Protein 1ZTD (pdb70)

B-factor: mean 25.99, std 15.1, range [6.69, 81.8]

Radius of gyration: 18.38 Å; Cα contacts (8 Å, |Δi|>4): 410; chains: 2; bounding box: 41×36×51 Å

Nearest PDB structures (foldseek):
  1ztd-assembly1_B  TM=9.796E-01  e=8.945E-17  Pyrococcus furiosus
  1ztd-assembly1_B  TM=1.008E+00  e=3.174E-17  Pyrococcus furiosus
  3sxz-assembly1_B  TM=2.463E-01  e=2.678E+00  Thermotoga maritima
  8hki-assembly1_Z  TM=2.294E-01  e=6.431E+00  Homo sapiens

CATH classification: 1.10.1520.20

Organism: Pyrococcus furiosus (strain ATCC 43587 / DSM 3638 / JCM 8422 / Vc1) (NCBI:txid186497)

InterPro domains:
  IPR021568 Ribonuclease III, archaeal [PF11469] (5-122)
  IPR036389 Ribonuclease III, endonuclease domain superfamily [SSF69065] (3-124)
  IPR038133 Ribonuclease III superfamily, archaeal [G3DSA:1.10.1520.20] (1-125)

Structure (mmCIF, N/CA/C/O backbone):
data_1ZTD
#
_entry.id   1ZTD
#
_cell.length_a   36.352
_cell.length_b   61.093
_cell.length_c   51.582
_cell.angle_alpha   90.00
_cell.angle_beta   97.62
_cell.angle_gamma   90.00
#
_symmetry.space_group_name_H-M   'P 1 21 1'
#
loop_
_entity.id
_entity.type
_entity.pdbx_description
1 polymer 'Hypothetical Protein Pfu-631545-001'
2 water water
#
loop_
_atom_site.group_PDB
_atom_site.id
_atom_site.type_symbol
_atom_site.label_atom_id
_atom_site.label_alt_id
_atom_site.label_comp_id
_atom_site.label_asym_id
_atom_site.label_entity_id
_atom_site.label_seq_id
_atom_site.pdbx_PDB_ins_code
_atom_site.Cartn_x
_atom_site.Cartn_y
_atom_site.Cartn_z
_atom_site.occupancy
_atom_site.B_iso_or_equiv
_atom_site.auth_seq_id
_atom_site.auth_comp_id
_atom_site.auth_asym_id
_atom_site.auth_atom_id
_atom_site.pdbx_PDB_model_num
ATOM 1 N N . SER A 1 9 ? -2.920 36.055 1.650 1.00 21.51 1 SER A N 1
ATOM 2 C CA . SER A 1 9 ? -1.787 35.111 1.883 1.00 21.12 1 SER A CA 1
ATOM 3 C C . SER A 1 9 ? -2.281 33.674 1.879 1.00 21.60 1 SER A C 1
ATOM 4 O O . SER A 1 9 ? -3.432 33.403 2.219 1.00 20.70 1 SER A O 1
ATOM 7 N N . GLU A 1 10 ? -1.410 32.757 1.476 1.00 21.61 2 GLU A N 1
ATOM 8 C CA . GLU A 1 10 ? -1.750 31.341 1.454 1.00 21.07 2 GLU A CA 1
ATOM 9 C C . GLU A 1 10 ? -0.941 30.644 2.538 1.00 20.67 2 GLU A C 1
ATOM 10 O O . GLU A 1 10 ? -0.788 29.425 2.522 1.00 21.37 2 GLU A O 1
ATOM 16 N N . ILE A 1 11 ? -0.414 31.424 3.473 1.00 19.28 3 ILE A N 1
ATOM 17 C CA . ILE A 1 11 ? 0.387 30.861 4.547 1.00 18.10 3 ILE A CA 1
ATOM 18 C C . ILE A 1 11 ? -0.319 30.897 5.897 1.00 18.16 3 ILE A C 1
ATOM 19 O O . ILE A 1 11 ? -0.671 31.962 6.395 1.00 17.72 3 ILE A O 1
ATOM 24 N N . ASP A 1 12 ? -0.568 29.719 6.444 1.00 17.15 4 ASP A N 1
ATOM 25 C CA . ASP A 1 12 ? -1.131 29.625 7.786 1.00 17.00 4 ASP A CA 1
ATOM 26 C C . ASP A 1 12 ? -0.047 29.786 8.846 1.00 18.06 4 ASP A C 1
ATOM 27 O O . ASP A 1 12 ? 0.859 28.940 8.888 1.00 14.91 4 ASP A O 1
ATOM 32 N N . LYS A 1 13 ? -0.067 30.875 9.577 1.00 16.81 5 LYS A N 1
ATOM 33 C CA . LYS A 1 13 ? 0.965 31.180 10.571 1.00 18.68 5 LYS A CA 1
ATOM 34 C C . LYS A 1 13 ? 1.221 30.041 11.559 1.00 15.08 5 LYS A C 1
ATOM 35 O O . LYS A 1 13 ? 2.361 29.801 11.953 1.00 14.03 5 LYS A O 1
ATOM 41 N N . GLY A 1 14 ? 0.154 29.366 11.971 1.00 14.07 6 GLY A N 1
ATOM 42 C CA . GLY A 1 14 ? 0.285 28.265 12.906 1.00 15.07 6 GLY A CA 1
ATOM 43 C C . GLY A 1 14 ? 1.032 27.101 12.288 1.00 13.47 6 GLY A C 1
ATOM 44 O O . GLY A 1 14 ? 1.907 26.508 12.929 1.00 15.02 6 GLY A O 1
ATOM 45 N N . LEU A 1 15 ? 0.684 26.767 11.048 1.00 12.82 7 LEU A N 1
ATOM 46 C CA . LEU A 1 15 ? 1.342 25.677 10.327 1.00 13.02 7 LEU A CA 1
ATOM 47 C C . LEU A 1 15 ? 2.822 25.969 10.163 1.00 11.62 7 LEU A C 1
ATOM 48 O O . LEU A 1 15 ? 3.667 25.081 10.309 1.00 8.35 7 LEU A O 1
ATOM 53 N N . ALA A 1 16 ? 3.136 27.219 9.854 1.00 10.76 8 ALA A N 1
ATOM 54 C CA . ALA A 1 16 ? 4.527 27.605 9.672 1.00 10.38 8 ALA A CA 1
ATOM 55 C C . ALA A 1 16 ? 5.324 27.452 10.973 1.00 10.66 8 ALA A C 1
ATOM 56 O O . ALA A 1 16 ? 6.462 26.998 10.939 1.00 11.16 8 ALA A O 1
ATOM 58 N N . LYS A 1 17 ? 4.724 27.834 12.105 1.00 11.47 9 LYS A N 1
ATOM 59 C CA . LYS A 1 17 ? 5.386 27.738 13.407 1.00 12.42 9 LYS A CA 1
ATOM 60 C C . LYS A 1 17 ? 5.644 26.280 13.780 1.00 12.00 9 LYS A C 1
ATOM 61 O O . LYS A 1 17 ? 6.693 25.943 14.334 1.00 8.61 9 LYS A O 1
ATOM 67 N N . PHE A 1 18 ? 4.685 25.418 13.471 1.00 10.20 10 PHE A N 1
ATOM 68 C CA . PHE A 1 18 ? 4.842 24.002 13.745 1.00 12.70 10 PHE A CA 1
ATOM 69 C C . PHE A 1 18 ? 5.915 23.439 12.814 1.00 10.73 10 PHE A C 1
ATOM 70 O O . PHE A 1 18 ? 6.768 22.643 13.221 1.00 11.23 10 PHE A O 1
ATOM 78 N N . GLY A 1 19 ? 5.867 23.862 11.556 1.00 9.37 11 GLY A N 1
ATOM 79 C CA . GLY A 1 19 ? 6.844 23.403 10.585 1.00 11.11 11 GLY A CA 1
ATOM 80 C C . GLY A 1 19 ? 8.266 23.781 10.969 1.00 11.55 11 GLY A C 1
ATOM 81 O O . GLY A 1 19 ? 9.192 23.009 10.733 1.00 12.75 11 GLY A O 1
ATOM 82 N N . ASP A 1 20 ? 8.443 24.971 11.545 1.00 9.93 12 ASP A N 1
ATOM 83 C CA . ASP A 1 20 ? 9.769 25.426 11.973 1.00 10.08 12 ASP A CA 1
ATOM 84 C C . ASP A 1 20 ? 10.352 24.461 13.008 1.00 9.19 12 ASP A C 1
ATOM 85 O O . ASP A 1 20 ? 11.502 24.041 12.889 1.00 8.11 12 ASP A O 1
ATOM 90 N N . SER A 1 21 ? 9.562 24.092 14.013 1.00 10.48 13 SER A N 1
ATOM 91 C CA . SER A 1 21 ? 10.046 23.162 15.038 1.00 9.80 13 SER A CA 1
ATOM 92 C C . SER A 1 21 ? 10.330 21.778 14.455 1.00 9.39 13 SER A C 1
ATOM 93 O O . SER A 1 21 ? 11.297 21.113 14.842 1.00 8.66 13 SER A O 1
ATOM 96 N N . LEU A 1 22 ? 9.493 21.344 13.527 1.00 8.57 14 LEU A N 1
ATOM 97 C CA . LEU A 1 22 ? 9.662 20.031 12.913 1.00 9.00 14 LEU A CA 1
ATOM 98 C C . LEU A 1 22 ? 10.903 19.913 12.030 1.00 9.09 14 LEU A C 1
ATOM 99 O O . LEU A 1 22 ? 11.675 18.969 12.165 1.00 7.00 14 LEU A O 1
ATOM 104 N N . ILE A 1 23 ? 11.104 20.874 11.131 1.00 9.39 15 ILE A N 1
ATOM 105 C CA . ILE A 1 23 ? 12.251 20.814 10.227 1.00 9.65 15 ILE A CA 1
ATOM 106 C C . ILE A 1 23 ? 13.589 20.974 10.953 1.00 8.65 15 ILE A C 1
ATOM 107 O O . ILE A 1 23 ? 14.615 20.462 10.505 1.00 6.69 15 ILE A O 1
ATOM 112 N N . ASN A 1 24 ? 13.590 21.686 12.071 1.00 8.56 16 ASN A N 1
ATOM 113 C CA . ASN A 1 24 ? 14.837 21.835 12.802 1.00 9.06 16 ASN A CA 1
ATOM 114 C C . ASN A 1 24 ? 15.210 20.522 13.465 1.00 7.35 16 ASN A C 1
ATOM 115 O O . ASN A 1 24 ? 16.383 20.151 13.523 1.00 9.57 16 ASN A O 1
ATOM 120 N N . PHE A 1 25 ? 14.202 19.805 13.939 1.00 8.34 17 PHE A N 1
ATOM 121 C CA . PHE A 1 25 ? 14.445 18.514 14.559 1.00 9.59 17 PHE A CA 1
ATOM 122 C C . PHE A 1 25 ? 14.916 17.525 13.488 1.00 10.26 17 PHE A C 1
ATOM 123 O O . PHE A 1 25 ? 15.910 16.832 13.680 1.00 11.09 17 PHE A O 1
ATOM 131 N N . LEU A 1 26 ? 14.206 17.460 12.364 1.00 8.25 18 LEU A N 1
ATOM 132 C CA . LEU A 1 26 ? 14.580 16.536 11.296 1.00 11.13 18 LEU A CA 1
ATOM 133 C C . LEU A 1 26 ? 15.990 16.826 10.778 1.00 10.76 18 LEU A C 1
ATOM 134 O O . LEU A 1 26 ? 16.782 15.906 10.584 1.00 11.69 18 LEU A O 1
ATOM 139 N N . TYR A 1 27 ? 16.310 18.099 10.561 1.00 11.72 19 TYR A N 1
ATOM 140 C CA . TYR A 1 27 ? 17.644 18.440 10.070 1.00 11.18 19 TYR A CA 1
ATOM 141 C C . TYR A 1 27 ? 18.722 18.087 11.096 1.00 10.50 19 TYR A C 1
ATOM 142 O O . TYR A 1 27 ? 19.765 17.546 10.739 1.00 7.27 19 TYR A O 1
ATOM 151 N N . SER A 1 28 ? 18.478 18.395 12.366 1.00 9.58 20 SER A N 1
ATOM 152 C CA . SER A 1 28 ? 19.473 18.100 13.396 1.00 12.35 20 SER A CA 1
ATOM 153 C C . SER A 1 28 ? 19.681 16.595 13.598 1.00 12.71 20 SER A C 1
ATOM 154 O O . SER A 1 28 ? 20.775 16.161 13.957 1.00 12.10 20 SER A O 1
ATOM 157 N N . LEU A 1 29 ? 18.640 15.800 13.363 1.00 12.19 21 LEU A N 1
ATOM 158 C CA . LEU A 1 29 ? 18.755 14.346 13.508 1.00 14.52 21 LEU A CA 1
ATOM 159 C C . LEU A 1 29 ? 19.526 13.786 12.305 1.00 14.98 21 LEU A C 1
ATOM 160 O O . LEU A 1 29 ? 20.316 12.844 12.439 1.00 14.04 21 LEU A O 1
ATOM 165 N N . ALA A 1 30 ? 19.308 14.378 11.133 1.00 12.38 22 ALA A N 1
ATOM 166 C CA . ALA A 1 30 ? 20.014 13.951 9.929 1.00 13.07 22 ALA A CA 1
ATOM 167 C C . ALA A 1 30 ? 21.494 14.318 10.052 1.00 14.60 22 ALA A C 1
ATOM 168 O O . ALA A 1 30 ? 22.374 13.536 9.675 1.00 14.44 22 ALA A O 1
ATOM 170 N N . LEU A 1 31 ? 21.760 15.510 10.583 1.00 11.07 23 LEU A N 1
ATOM 171 C CA . LEU A 1 31 ? 23.134 15.986 10.758 1.00 12.62 23 LEU A CA 1
ATOM 172 C C . LEU A 1 31 ? 23.853 15.123 11.791 1.00 11.36 23 LEU A C 1
ATOM 173 O O . LEU A 1 31 ? 25.028 14.798 11.627 1.00 11.70 23 LEU A O 1
ATOM 178 N N . THR A 1 32 ? 23.137 14.754 12.850 1.00 11.32 24 THR A N 1
ATOM 179 C CA . THR A 1 32 ? 23.697 13.917 13.898 1.00 13.86 24 THR A CA 1
ATOM 180 C C . THR A 1 32 ? 24.136 12.565 13.324 1.00 15.20 24 THR A C 1
ATOM 181 O O . THR A 1 32 ? 25.249 12.118 13.583 1.00 18.13 24 THR A O 1
ATOM 185 N N . GLU A 1 33 ? 23.285 11.933 12.522 1.00 14.66 25 GLU A N 1
ATOM 186 C CA . GLU A 1 33 ? 23.629 10.640 11.938 1.00 18.04 25 GLU A CA 1
ATOM 187 C C . GLU A 1 33 ? 24.735 10.767 10.889 1.00 18.51 25 GLU A C 1
ATOM 188 O O . GLU A 1 33 ? 25.624 9.920 10.816 1.00 18.83 25 GLU A O 1
ATOM 194 N N . PHE A 1 34 ? 24.673 11.837 10.096 1.00 16.59 26 PHE A N 1
ATOM 195 C CA . PHE A 1 34 ? 25.655 12.133 9.046 1.00 17.44 26 PHE A CA 1
ATOM 196 C C . PHE A 1 34 ? 27.068 12.307 9.620 1.00 18.75 26 PHE A C 1
ATOM 197 O O . PHE A 1 34 ? 28.050 11.842 9.030 1.00 18.38 26 PHE A O 1
ATOM 205 N N . LEU A 1 35 ? 27.167 12.977 10.768 1.00 17.96 27 LEU A N 1
ATOM 206 C CA . LEU A 1 35 ? 28.457 13.214 11.420 1.00 20.98 27 LEU A CA 1
ATOM 207 C C . LEU A 1 35 ? 28.826 12.120 12.420 1.00 22.31 27 LEU A C 1
ATOM 208 O O . LEU A 1 35 ? 29.956 12.072 12.899 1.00 25.33 27 LEU A O 1
ATOM 213 N N . GLY A 1 36 ? 27.874 11.251 12.741 1.00 23.50 28 GLY A N 1
ATOM 214 C CA . GLY A 1 36 ? 28.146 10.178 13.682 1.00 24.45 28 GLY A CA 1
ATOM 215 C C . GLY A 1 36 ? 28.303 10.660 15.114 1.00 26.05 28 GLY A C 1
ATOM 216 O O . GLY A 1 36 ? 28.938 9.993 15.929 1.00 25.53 28 GLY A O 1
ATOM 217 N N . LYS A 1 37 ? 27.730 11.821 15.422 1.00 23.88 29 LYS A N 1
ATOM 218 C CA . LYS A 1 37 ? 27.800 12.381 16.769 1.00 24.66 29 LYS A CA 1
ATOM 219 C C . LYS A 1 37 ? 26.708 13.424 16.992 1.00 22.05 29 LYS A C 1
ATOM 220 O O . LYS A 1 37 ? 26.472 14.283 16.144 1.00 20.32 29 LYS A O 1
ATOM 226 N N . PRO A 1 38 ? 26.043 13.372 18.153 1.00 20.63 30 PRO A N 1
ATOM 227 C CA . PRO A 1 38 ? 24.974 14.326 18.456 1.00 19.74 30 PRO A CA 1
ATOM 228 C C . PRO A 1 38 ? 25.317 15.795 18.240 1.00 18.38 30 PRO A C 1
ATOM 229 O O . PRO A 1 38 ? 26.263 16.325 18.821 1.00 16.32 30 PRO A O 1
ATOM 233 N N . THR A 1 39 ? 24.539 16.440 17.380 1.00 16.64 31 THR A N 1
ATOM 234 C CA . THR A 1 39 ? 24.729 17.849 17.094 1.00 18.67 31 THR A CA 1
ATOM 235 C C . THR A 1 39 ? 23.409 18.448 16.617 1.00 18.28 31 THR A C 1
ATOM 236 O O . THR A 1 39 ? 22.423 17.735 16.428 1.00 17.23 31 THR A O 1
ATOM 240 N N . GLY A 1 40 ? 23.391 19.765 16.460 1.00 17.78 32 GLY A N 1
ATOM 241 C CA . GLY A 1 40 ? 22.197 20.448 15.999 1.00 18.12 32 GLY A CA 1
ATOM 242 C C . GLY A 1 40 ? 22.599 21.764 15.362 1.00 19.06 32 GLY A C 1
ATOM 243 O O . GLY A 1 40 ? 23.668 22.294 15.661 1.00 18.37 32 GLY A O 1
ATOM 244 N N . ASP A 1 41 ? 21.758 22.297 14.484 1.00 18.15 33 ASP A N 1
ATOM 245 C CA . ASP A 1 41 ? 22.063 23.566 13.823 1.00 21.82 33 ASP A CA 1
ATOM 246 C C . ASP A 1 41 ? 20.769 24.140 13.243 1.00 22.76 33 ASP A C 1
ATOM 247 O O . ASP A 1 41 ? 20.141 23.511 12.396 1.00 26.68 33 ASP A O 1
ATOM 252 N N . ARG A 1 42 ? 20.374 25.327 13.693 1.00 21.51 34 ARG A N 1
ATOM 253 C CA . ARG A 1 42 ? 19.141 25.940 13.210 1.00 20.41 34 ARG A CA 1
ATOM 254 C C . ARG A 1 42 ? 19.096 26.133 11.701 1.00 18.67 34 ARG A C 1
ATOM 255 O O . ARG A 1 42 ? 20.041 26.643 11.094 1.00 16.33 34 ARG A O 1
ATOM 263 N N . VAL A 1 43 ? 17.989 25.711 11.095 1.00 17.25 35 VAL A N 1
ATOM 264 C CA . VAL A 1 43 ? 17.817 25.841 9.653 1.00 16.07 35 VAL A CA 1
ATOM 265 C C . VAL A 1 43 ? 17.618 27.306 9.294 1.00 14.42 35 VAL A C 1
ATOM 266 O O . VAL A 1 43 ? 16.661 27.935 9.740 1.00 16.99 35 VAL A O 1
ATOM 270 N N . PRO A 1 44 ? 18.528 27.878 8.492 1.00 17.38 36 PRO A N 1
ATOM 271 C CA . PRO A 1 44 ? 18.320 29.290 8.159 1.00 18.67 36 PRO A CA 1
ATOM 272 C C . PRO A 1 44 ? 17.102 29.524 7.280 1.00 18.84 36 PRO A C 1
ATOM 273 O O . PRO A 1 44 ? 16.769 28.704 6.424 1.00 16.33 36 PRO A O 1
ATOM 277 N N . ASN A 1 45 ? 16.423 30.641 7.517 1.00 17.82 37 ASN A N 1
ATOM 278 C CA . ASN A 1 45 ? 15.235 30.978 6.742 1.00 19.38 37 ASN A CA 1
ATOM 279 C C . ASN A 1 45 ? 15.576 31.010 5.256 1.00 17.56 37 ASN A C 1
ATOM 280 O O . ASN A 1 45 ? 14.779 30.586 4.416 1.00 17.70 37 ASN A O 1
ATOM 285 N N . ALA A 1 46 ? 16.769 31.506 4.942 1.00 16.42 38 ALA A N 1
ATOM 286 C CA . ALA A 1 46 ? 17.225 31.610 3.562 1.00 16.01 38 ALA A CA 1
ATOM 287 C C . ALA A 1 46 ? 17.380 30.252 2.903 1.00 14.52 38 ALA A C 1
ATOM 288 O O . ALA A 1 46 ? 17.234 30.136 1.690 1.00 12.33 38 ALA A O 1
ATOM 290 N N . SER A 1 47 ? 17.680 29.221 3.692 1.00 14.15 39 SER A N 1
ATOM 291 C CA . SER A 1 47 ? 17.840 27.890 3.116 1.00 13.63 39 SER A CA 1
ATOM 292 C C . SER A 1 47 ? 16.495 27.347 2.659 1.00 13.51 39 SER A C 1
ATOM 293 O O . SER A 1 47 ? 16.412 26.661 1.638 1.00 13.22 39 SER A O 1
ATOM 296 N N . LEU A 1 48 ? 15.444 27.643 3.421 1.00 12.22 40 LEU A N 1
ATOM 297 C CA . LEU A 1 48 ? 14.105 27.182 3.060 1.00 13.69 40 LEU A CA 1
ATOM 298 C C . LEU A 1 48 ? 13.650 27.879 1.780 1.00 14.26 40 LEU A C 1
ATOM 299 O O . LEU A 1 48 ? 13.037 27.258 0.904 1.00 12.70 40 LEU A O 1
ATOM 304 N N . ALA A 1 49 ? 13.966 29.168 1.665 1.00 16.59 41 ALA A N 1
ATOM 305 C CA . ALA A 1 49 ? 13.597 29.932 0.475 1.00 17.14 41 ALA A CA 1
ATOM 306 C C . ALA A 1 49 ? 14.382 29.423 -0.737 1.00 18.30 41 ALA A C 1
ATOM 307 O O . ALA A 1 49 ? 13.833 29.300 -1.835 1.00 18.53 41 ALA A O 1
ATOM 309 N N . ILE A 1 50 ? 15.664 29.129 -0.533 1.00 16.25 42 ILE A N 1
ATOM 310 C CA . ILE A 1 50 ? 16.503 28.618 -1.609 1.00 16.89 42 ILE A CA 1
ATOM 311 C C . ILE A 1 50 ? 15.940 27.289 -2.119 1.00 16.79 42 ILE A C 1
ATOM 312 O O . ILE A 1 50 ? 15.937 27.038 -3.322 1.00 14.88 42 ILE A O 1
ATOM 317 N N . ALA A 1 51 ? 15.448 26.449 -1.207 1.00 16.07 43 ALA A N 1
ATOM 318 C CA . ALA A 1 51 ? 14.884 25.155 -1.591 1.00 13.94 43 ALA A CA 1
ATOM 319 C C . ALA A 1 51 ? 13.579 25.315 -2.377 1.00 15.02 43 ALA A C 1
ATOM 320 O O . ALA A 1 51 ? 13.351 24.599 -3.351 1.00 15.38 43 ALA A O 1
ATOM 322 N N . LEU A 1 52 ? 12.732 26.250 -1.948 1.00 14.14 44 LEU A N 1
ATOM 323 C CA . LEU A 1 52 ? 11.450 26.496 -2.609 1.00 17.42 44 LEU A CA 1
ATOM 324 C C . LEU A 1 52 ? 11.666 27.040 -4.021 1.00 16.28 44 LEU A C 1
ATOM 325 O O . LEU A 1 52 ? 10.888 26.745 -4.927 1.00 18.27 44 LEU A O 1
ATOM 330 N N . GLU A 1 53 ? 12.710 27.837 -4.214 1.00 16.38 45 GLU A N 1
ATOM 331 C CA . GLU A 1 53 ? 12.966 28.362 -5.543 1.00 20.48 45 GLU A CA 1
ATOM 332 C C . GLU A 1 53 ? 13.639 27.325 -6.437 1.00 20.79 45 GLU A C 1
ATOM 333 O O . GLU A 1 53 ? 13.341 27.259 -7.625 1.00 19.78 45 GLU A O 1
ATOM 339 N N . LEU A 1 54 ? 14.522 26.504 -5.868 1.00 19.51 46 LEU A N 1
ATOM 340 C CA . LEU A 1 54 ? 15.197 25.469 -6.647 1.00 20.52 46 LEU A CA 1
ATOM 341 C C . LEU A 1 54 ? 14.190 24.482 -7.238 1.00 20.68 46 LEU A C 1
ATOM 342 O O . LEU A 1 54 ? 14.297 24.100 -8.403 1.00 21.77 46 LEU A O 1
ATOM 347 N N . THR A 1 55 ? 13.214 24.074 -6.432 1.00 19.11 47 THR A N 1
ATOM 348 C CA . THR A 1 55 ? 12.187 23.136 -6.876 1.00 21.19 47 THR A CA 1
ATOM 349 C C . THR A 1 55 ? 11.186 23.775 -7.845 1.00 21.34 47 THR A C 1
ATOM 350 O O . THR A 1 55 ? 10.462 23.069 -8.543 1.00 18.58 47 THR A O 1
ATOM 354 N N . GLY A 1 56 ? 11.139 25.105 -7.868 1.00 21.35 48 GLY A N 1
ATOM 355 C CA . GLY A 1 56 ? 10.215 25.804 -8.750 1.00 20.86 48 GLY A CA 1
ATOM 356 C C . GLY A 1 56 ? 8.891 26.122 -8.076 1.00 21.84 48 GLY A C 1
ATOM 357 O O . GLY A 1 56 ? 8.046 26.826 -8.633 1.00 21.55 48 GLY A O 1
ATOM 358 N N . LEU A 1 57 ? 8.710 25.605 -6.865 1.00 20.76 49 LEU A N 1
ATOM 359 C CA . LEU A 1 57 ? 7.486 25.822 -6.115 1.00 21.50 49 LEU A CA 1
ATOM 360 C C . LEU A 1 57 ? 7.192 27.282 -5.790 1.00 21.30 49 LEU A C 1
ATOM 361 O O . LEU A 1 57 ? 6.037 27.642 -5.593 1.00 21.18 49 LEU A O 1
ATOM 366 N N . SER A 1 58 ? 8.219 28.126 -5.745 1.00 20.71 50 SER A N 1
ATOM 367 C CA . SER A 1 58 ? 8.004 29.533 -5.414 1.00 23.18 50 SER A CA 1
ATOM 368 C C . SER A 1 58 ? 7.319 30.326 -6.528 1.00 24.08 50 SER A C 1
ATOM 369 O O . SER A 1 58 ? 6.934 31.477 -6.323 1.00 24.07 50 SER A O 1
ATOM 372 N N . LYS A 1 59 ? 7.162 29.709 -7.698 1.00 27.26 51 LYS A N 1
ATOM 373 C CA . LYS A 1 59 ? 6.509 30.365 -8.831 1.00 29.90 51 LYS A CA 1
ATOM 374 C C . LYS A 1 59 ? 4.991 30.379 -8.687 1.00 29.94 51 LYS A C 1
ATOM 375 O O . LYS A 1 59 ? 4.295 31.048 -9.450 1.00 30.46 51 LYS A O 1
ATOM 381 N N . ASN A 1 60 ? 4.473 29.640 -7.716 1.00 29.98 52 ASN A N 1
ATOM 382 C CA . ASN A 1 60 ? 3.033 29.609 -7.515 1.00 30.15 52 ASN A CA 1
ATOM 383 C C . ASN A 1 60 ? 2.620 30.544 -6.392 1.00 29.40 52 ASN A C 1
ATOM 384 O O . ASN A 1 60 ? 1.443 30.633 -6.054 1.00 30.24 52 ASN A O 1
ATOM 389 N N . LEU A 1 61 ? 3.589 31.254 -5.827 1.00 27.06 53 LEU A N 1
ATOM 390 C CA . LEU A 1 61 ? 3.305 32.159 -4.725 1.00 25.70 53 LEU A CA 1
ATOM 391 C C . LEU A 1 61 ? 2.827 33.538 -5.163 1.00 25.48 53 LEU A C 1
ATOM 392 O O . LEU A 1 61 ? 3.375 34.144 -6.089 1.00 21.77 53 LEU A O 1
ATOM 397 N N . ARG A 1 62 ? 1.797 34.024 -4.479 1.00 22.90 54 ARG A N 1
ATOM 398 C CA . ARG A 1 62 ? 1.245 35.342 -4.747 1.00 23.77 54 ARG A CA 1
ATOM 399 C C . ARG A 1 62 ? 2.215 36.380 -4.199 1.00 21.55 54 ARG A C 1
ATOM 400 O O . ARG A 1 62 ? 3.020 36.083 -3.316 1.00 20.31 54 ARG A O 1
ATOM 408 N N . ARG A 1 63 ? 2.134 37.593 -4.733 1.00 20.75 55 ARG A N 1
ATOM 409 C CA . ARG A 1 63 ? 2.997 38.695 -4.317 1.00 19.76 55 ARG A CA 1
ATOM 410 C C . ARG A 1 63 ? 3.064 38.877 -2.801 1.00 19.10 55 ARG A C 1
ATOM 411 O O . ARG A 1 63 ? 4.143 39.058 -2.235 1.00 18.31 55 ARG A O 1
ATOM 419 N N . VAL A 1 64 ? 1.907 38.829 -2.148 1.00 18.98 56 VAL A N 1
ATOM 420 C CA . VAL A 1 64 ? 1.840 39.021 -0.705 1.00 20.40 56 VAL A CA 1
ATOM 421 C C . VAL A 1 64 ? 2.735 38.047 0.083 1.00 21.11 56 VAL A C 1
ATOM 422 O O . VAL A 1 64 ? 3.150 38.351 1.200 1.00 20.74 56 VAL A O 1
ATOM 426 N N . ASP A 1 65 ? 3.048 36.904 -0.522 1.00 18.94 57 ASP A N 1
ATOM 427 C CA . ASP A 1 65 ? 3.874 35.870 0.110 1.00 19.80 57 ASP A CA 1
ATOM 428 C C . ASP A 1 65 ? 5.337 35.797 -0.380 1.00 20.75 57 ASP A C 1
ATOM 429 O O . ASP A 1 65 ? 6.130 35.017 0.148 1.00 20.85 57 ASP A O 1
ATOM 434 N N . LYS A 1 66 ? 5.696 36.609 -1.372 1.00 23.50 58 LYS A N 1
ATOM 435 C CA . LYS A 1 66 ? 7.055 36.597 -1.932 1.00 24.72 58 LYS A CA 1
ATOM 436 C C . LYS A 1 66 ? 8.198 36.783 -0.940 1.00 24.36 58 LYS A C 1
ATOM 437 O O . LYS A 1 66 ? 9.300 36.277 -1.157 1.00 23.96 58 LYS A O 1
ATOM 443 N N . HIS A 1 67 ? 7.941 37.517 0.137 1.00 24.40 59 HIS A N 1
ATOM 444 C CA . HIS A 1 67 ? 8.956 37.758 1.154 1.00 25.98 59 HIS A CA 1
ATOM 445 C C . HIS A 1 67 ? 8.888 36.750 2.292 1.00 25.23 59 HIS A C 1
ATOM 446 O O . HIS A 1 67 ? 9.624 36.867 3.270 1.00 26.90 59 HIS A O 1
ATOM 453 N N . ALA A 1 68 ? 8.002 35.765 2.168 1.00 22.90 60 ALA A N 1
ATOM 454 C CA . ALA A 1 68 ? 7.851 34.743 3.202 1.00 19.21 60 ALA A CA 1
ATOM 455 C C . ALA A 1 68 ? 7.986 33.334 2.635 1.00 18.82 60 ALA A C 1
ATOM 456 O O . ALA A 1 68 ? 7.249 32.429 3.028 1.00 17.07 60 ALA A O 1
ATOM 458 N N . LYS A 1 69 ? 8.932 33.150 1.716 1.00 17.86 61 LYS A N 1
ATOM 459 C CA . LYS A 1 69 ? 9.160 31.844 1.094 1.00 19.54 61 LYS A CA 1
ATOM 460 C C . LYS A 1 69 ? 9.505 30.756 2.119 1.00 18.12 61 LYS A C 1
ATOM 461 O O . LYS A 1 69 ? 9.109 29.601 1.961 1.00 19.45 61 LYS A O 1
ATOM 467 N N . GLY A 1 70 ? 10.244 31.131 3.162 1.00 17.57 62 GLY A N 1
ATOM 468 C CA . GLY A 1 70 ? 10.612 30.174 4.191 1.00 17.48 62 GLY A CA 1
ATOM 469 C C . GLY A 1 70 ? 9.401 29.689 4.972 1.00 17.21 62 GLY A C 1
ATOM 470 O O . GLY A 1 70 ? 9.238 28.489 5.224 1.00 12.65 62 GLY A O 1
ATOM 471 N N . ASP A 1 71 ? 8.545 30.631 5.361 1.00 16.19 63 ASP A N 1
ATOM 472 C CA . ASP A 1 71 ? 7.339 30.290 6.103 1.00 16.85 63 ASP A CA 1
ATOM 473 C C . ASP A 1 71 ? 6.455 29.391 5.240 1.00 15.53 63 ASP A C 1
ATOM 474 O O . ASP A 1 71 ? 5.812 28.470 5.742 1.00 13.23 63 ASP A O 1
ATOM 479 N N . TYR A 1 72 ? 6.429 29.656 3.939 1.00 15.94 64 TYR A N 1
ATOM 480 C CA . TYR A 1 72 ? 5.621 28.840 3.042 1.00 16.15 64 TYR A CA 1
ATOM 481 C C . TYR A 1 72 ? 6.111 27.393 3.065 1.00 13.75 64 TYR A C 1
ATOM 482 O O . TYR A 1 72 ? 5.308 26.465 3.174 1.00 12.27 64 TYR A O 1
ATOM 491 N N . ALA A 1 73 ? 7.424 27.205 2.960 1.00 12.44 65 ALA A N 1
ATOM 492 C CA . ALA A 1 73 ? 8.019 25.871 2.977 1.00 12.77 65 ALA A CA 1
ATOM 493 C C . ALA A 1 73 ? 7.743 25.151 4.302 1.00 13.71 65 ALA A C 1
ATOM 494 O O . ALA A 1 73 ? 7.475 23.946 4.319 1.00 13.88 65 ALA A O 1
ATOM 496 N N . GLU A 1 74 ? 7.812 25.891 5.407 1.00 11.98 66 GLU A N 1
ATOM 497 C CA . GLU A 1 74 ? 7.559 25.332 6.738 1.00 11.93 66 GLU A CA 1
ATOM 498 C C . GLU A 1 74 ? 6.124 24.821 6.879 1.00 11.24 66 GLU A C 1
ATOM 499 O O . GLU A 1 74 ? 5.883 23.738 7.422 1.00 11.49 66 GLU A O 1
ATOM 505 N N . ALA A 1 75 ? 5.173 25.606 6.383 1.00 9.92 67 ALA A N 1
ATOM 506 C CA . ALA A 1 75 ? 3.768 25.238 6.455 1.00 9.45 67 ALA A CA 1
ATOM 507 C C . ALA A 1 75 ? 3.488 24.024 5.579 1.00 10.28 67 ALA A C 1
ATOM 508 O O . ALA A 1 75 ? 2.661 23.175 5.921 1.00 12.51 67 ALA A O 1
ATO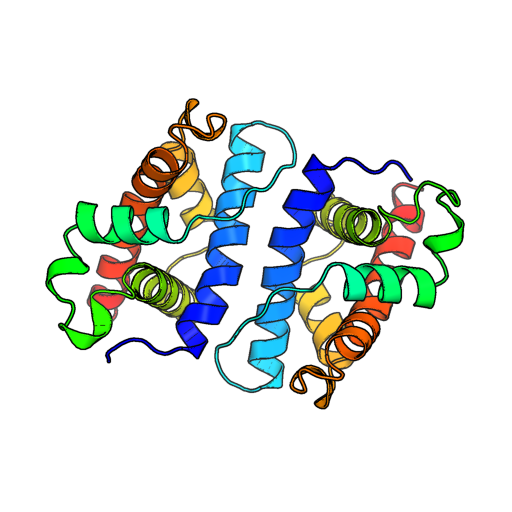M 510 N N . LEU A 1 76 ? 4.168 23.949 4.441 1.00 10.49 68 LEU A N 1
ATOM 511 C CA . LEU A 1 76 ? 4.003 22.816 3.527 1.00 13.92 68 LEU A CA 1
ATOM 512 C C . LEU A 1 76 ? 4.419 21.534 4.261 1.00 12.33 68 LEU A C 1
ATOM 513 O O . LEU A 1 76 ? 3.686 20.543 4.279 1.00 12.46 68 LEU A O 1
ATOM 518 N N . ILE A 1 77 ? 5.600 21.576 4.880 1.00 11.52 69 ILE A N 1
ATOM 519 C CA . ILE A 1 77 ? 6.141 20.446 5.641 1.00 11.95 69 ILE A CA 1
ATOM 520 C C . ILE A 1 77 ? 5.225 20.055 6.805 1.00 9.97 69 ILE A C 1
ATOM 521 O O . ILE A 1 77 ? 4.960 18.869 7.039 1.00 12.29 69 ILE A O 1
ATOM 526 N N . ALA A 1 78 ? 4.735 21.053 7.531 1.00 9.86 70 ALA A N 1
ATOM 527 C CA . ALA A 1 78 ? 3.851 20.802 8.663 1.00 10.01 70 ALA A CA 1
ATOM 528 C C . ALA A 1 78 ? 2.568 20.093 8.221 1.00 10.90 70 ALA A C 1
ATOM 529 O O . ALA A 1 78 ? 2.133 19.130 8.850 1.00 8.59 70 ALA A O 1
ATOM 531 N N . LYS A 1 79 ? 1.975 20.580 7.135 1.00 10.05 71 LYS A N 1
ATOM 532 C CA . LYS A 1 79 ? 0.735 20.016 6.607 1.00 12.81 71 LYS A C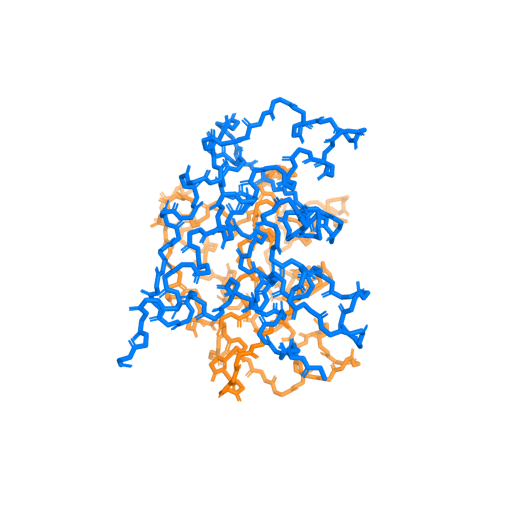A 1
ATOM 533 C C . LYS A 1 79 ? 0.879 18.542 6.209 1.00 12.22 71 LYS A C 1
ATOM 534 O O . LYS A 1 79 ? 0.021 17.711 6.531 1.00 13.75 71 LYS A O 1
ATOM 540 N N . ALA A 1 80 ? 1.964 18.227 5.514 1.00 10.75 72 ALA A N 1
ATOM 541 C CA . ALA A 1 80 ? 2.244 16.865 5.065 1.00 12.03 72 ALA A CA 1
ATOM 542 C C . ALA A 1 80 ? 2.425 15.936 6.256 1.00 13.06 72 ALA A C 1
ATOM 543 O O . ALA A 1 80 ? 1.913 14.810 6.276 1.00 13.69 72 ALA A O 1
ATOM 545 N N . TRP A 1 81 ? 3.157 16.413 7.256 1.00 13.39 73 TRP A N 1
ATOM 546 C CA . TRP A 1 81 ? 3.408 15.630 8.459 1.00 15.90 73 TRP A CA 1
ATOM 547 C C . TRP A 1 81 ? 2.147 15.413 9.294 1.00 15.77 73 TRP A C 1
ATOM 548 O O . TRP A 1 81 ? 1.886 14.299 9.746 1.00 13.93 73 TRP A O 1
ATOM 559 N N . LEU A 1 82 ? 1.366 16.468 9.499 1.00 14.13 74 LEU A N 1
ATOM 560 C CA . LEU A 1 82 ? 0.148 16.338 10.296 1.00 16.09 74 LEU A CA 1
ATOM 561 C C . LEU A 1 82 ? -0.859 15.385 9.648 1.00 15.53 74 LEU A C 1
ATOM 562 O O . LEU A 1 82 ? -1.620 14.715 10.344 1.00 16.18 74 LEU A O 1
ATOM 567 N N . MET A 1 83 ? -0.848 15.316 8.321 1.00 14.61 75 MET A N 1
ATOM 568 C CA . MET A 1 83 ? -1.764 14.439 7.588 1.00 18.33 75 MET A CA 1
ATOM 569 C C . MET A 1 83 ? -1.226 12.998 7.483 1.00 17.31 75 MET A C 1
ATOM 570 O O . MET A 1 83 ? -1.915 12.102 6.991 1.00 19.08 75 MET A O 1
ATOM 575 N N . GLY A 1 84 ? 0.001 12.777 7.947 1.00 16.56 76 GLY A N 1
ATOM 576 C CA . GLY A 1 84 ? 0.587 11.449 7.883 1.00 15.71 76 GLY A CA 1
ATOM 577 C C . GLY A 1 84 ? 1.089 11.068 6.498 1.00 16.87 76 GLY A C 1
ATOM 578 O O . GLY A 1 84 ? 1.153 9.884 6.156 1.00 15.28 76 GLY A O 1
ATOM 579 N N . LEU A 1 85 ? 1.450 12.068 5.701 1.00 15.11 77 LEU A N 1
ATOM 580 C CA . LEU A 1 85 ? 1.947 11.831 4.351 1.00 17.94 77 LEU A CA 1
ATOM 581 C C . LEU A 1 85 ? 3.441 11.565 4.286 1.00 19.28 77 LEU A C 1
ATOM 582 O O . LEU A 1 85 ? 3.965 11.210 3.232 1.00 20.64 77 LEU A O 1
ATOM 587 N N . ILE A 1 86 ? 4.132 11.736 5.405 1.00 19.77 78 ILE A N 1
ATOM 588 C CA . ILE A 1 86 ? 5.568 11.494 5.429 1.00 21.18 78 ILE A CA 1
ATOM 589 C C . ILE A 1 86 ? 6.050 11.291 6.855 1.00 21.33 78 ILE A C 1
ATOM 590 O O . ILE A 1 86 ? 5.683 12.049 7.751 1.00 24.06 78 ILE A O 1
ATOM 595 N N . SER A 1 87 ? 6.868 10.261 7.061 1.00 21.28 79 SER A N 1
ATOM 596 C CA . SER A 1 87 ? 7.384 9.946 8.392 1.00 21.52 79 SER A CA 1
ATOM 597 C C . SER A 1 87 ? 8.702 10.643 8.715 1.00 21.96 79 SER A C 1
ATOM 598 O O . SER A 1 87 ? 9.405 11.127 7.829 1.00 20.15 79 SER A O 1
ATOM 601 N N . GLU A 1 88 ? 9.021 10.682 10.003 1.00 22.09 80 GLU A N 1
ATOM 602 C CA . GLU A 1 88 ? 10.254 11.288 10.478 1.00 23.40 80 GLU A CA 1
ATOM 603 C C . GLU A 1 88 ? 11.455 10.574 9.850 1.00 22.54 80 GLU A C 1
ATOM 604 O O . GLU A 1 88 ? 12.329 11.217 9.276 1.00 17.60 80 GLU A O 1
ATOM 610 N N . ARG A 1 89 ? 11.486 9.246 9.942 1.00 22.11 81 ARG A N 1
ATOM 611 C CA . ARG A 1 89 ? 12.604 8.475 9.387 1.00 22.00 81 ARG A CA 1
ATOM 612 C C . ARG A 1 89 ? 12.789 8.672 7.887 1.00 19.65 81 ARG A C 1
ATOM 613 O O . ARG A 1 89 ? 13.917 8.762 7.398 1.00 17.32 81 ARG A O 1
ATOM 621 N N . GLU A 1 90 ? 11.688 8.730 7.148 1.00 18.43 82 GLU A N 1
ATOM 622 C CA . GLU A 1 90 ? 11.798 8.925 5.712 1.00 19.40 82 GLU A CA 1
ATOM 623 C C . GLU A 1 90 ? 12.346 10.316 5.390 1.00 17.50 82 GLU A C 1
ATOM 624 O O . GLU A 1 90 ? 13.170 10.473 4.487 1.00 13.62 82 GLU A O 1
ATOM 630 N N . ALA A 1 91 ? 11.899 11.324 6.137 1.00 15.74 83 ALA A N 1
ATOM 631 C CA . ALA A 1 91 ? 12.365 12.693 5.911 1.00 14.66 83 ALA A CA 1
ATOM 632 C C . ALA A 1 91 ? 13.857 12.800 6.230 1.00 15.26 83 ALA A C 1
ATOM 633 O O . ALA A 1 91 ? 14.613 13.461 5.512 1.00 13.85 83 ALA A O 1
ATOM 635 N N . VAL A 1 92 ? 14.270 12.146 7.311 1.00 13.34 84 VAL A N 1
ATOM 636 C CA . VAL A 1 92 ? 15.672 12.163 7.731 1.00 14.84 84 VAL A CA 1
ATOM 637 C C . VAL A 1 92 ? 16.577 11.536 6.671 1.00 13.58 84 VAL A C 1
ATOM 638 O O . VAL A 1 92 ? 17.651 12.062 6.373 1.00 13.66 84 VAL A O 1
ATOM 642 N N . GLU A 1 93 ? 16.147 10.409 6.106 1.00 13.34 85 GLU A N 1
ATOM 643 C CA . GLU A 1 93 ? 16.939 9.731 5.073 1.00 15.64 85 GLU A CA 1
ATOM 644 C C . GLU A 1 93 ? 17.082 10.568 3.805 1.00 13.19 85 GLU A C 1
ATOM 645 O O . GLU A 1 93 ? 18.145 10.587 3.177 1.00 12.11 85 GLU A O 1
ATOM 651 N N . ILE A 1 94 ? 16.004 11.243 3.419 1.00 12.98 86 ILE A N 1
ATOM 652 C CA . ILE A 1 94 ? 16.027 12.092 2.232 1.00 14.66 86 ILE A CA 1
ATOM 653 C C . ILE A 1 94 ? 17.045 13.212 2.457 1.00 14.99 86 ILE A C 1
ATOM 654 O O . ILE A 1 94 ? 17.909 13.462 1.617 1.00 15.66 86 ILE A O 1
ATOM 659 N N . ILE A 1 95 ? 16.949 13.875 3.605 1.00 14.67 87 ILE A N 1
ATOM 660 C CA . ILE A 1 95 ? 17.877 14.956 3.928 1.00 15.60 87 ILE A CA 1
ATOM 661 C C . ILE A 1 95 ? 19.324 14.460 3.957 1.00 17.64 87 ILE A C 1
ATOM 662 O O . ILE A 1 95 ? 20.187 14.999 3.267 1.00 15.48 87 ILE A O 1
ATOM 667 N N . LYS A 1 96 ? 19.574 13.423 4.751 1.00 17.61 88 LYS A N 1
ATOM 668 C CA . LYS A 1 96 ? 20.914 12.868 4.901 1.00 21.01 88 LYS A CA 1
ATOM 669 C C . LYS A 1 96 ? 21.621 12.520 3.582 1.00 21.13 88 LYS A C 1
ATOM 670 O O . LYS A 1 96 ? 22.811 12.778 3.437 1.00 22.36 88 LYS A O 1
ATOM 676 N N . LYS A 1 97 ? 20.896 11.948 2.622 1.00 23.02 89 LYS A N 1
ATOM 677 C CA . LYS A 1 97 ? 21.489 11.557 1.340 1.00 23.79 89 LYS A CA 1
ATOM 678 C C . LYS A 1 97 ? 21.940 12.732 0.466 1.00 23.36 89 LYS A C 1
ATOM 679 O O . LYS A 1 97 ? 22.613 12.540 -0.554 1.00 23.40 89 LYS A O 1
ATOM 685 N N . ASN A 1 98 ? 21.578 13.944 0.876 1.00 19.31 90 ASN A N 1
ATOM 686 C CA . ASN A 1 98 ? 21.940 15.149 0.143 1.00 20.13 90 ASN A CA 1
ATOM 687 C C . ASN A 1 98 ? 22.872 16.069 0.950 1.00 19.44 90 ASN A C 1
ATOM 688 O O . ASN A 1 98 ? 23.274 17.135 0.474 1.00 18.44 90 ASN A O 1
ATOM 693 N N . LEU A 1 99 ? 23.224 15.656 2.163 1.00 16.83 91 LEU A N 1
ATOM 694 C CA . LEU A 1 99 ? 24.115 16.464 2.986 1.00 17.15 91 LEU A CA 1
ATOM 695 C C . LEU A 1 99 ? 25.535 16.409 2.442 1.00 18.18 91 LEU A C 1
ATOM 696 O O . LEU A 1 99 ? 25.953 15.406 1.867 1.00 15.18 91 LEU A O 1
ATOM 701 N N . TYR A 1 100 ? 26.268 17.502 2.626 1.00 17.34 92 TYR A N 1
ATOM 702 C CA . TYR A 1 100 ? 27.643 17.611 2.152 1.00 21.11 92 TYR A CA 1
ATOM 703 C C . TYR A 1 100 ? 28.535 18.212 3.238 1.00 20.31 92 TYR A C 1
ATOM 704 O O . TYR A 1 100 ? 28.041 18.731 4.239 1.00 20.08 92 TYR A O 1
ATOM 713 N N . PRO A 1 101 ? 29.864 18.142 3.051 1.00 20.64 93 PRO A N 1
ATOM 714 C CA . PRO A 1 101 ? 30.808 18.692 4.028 1.00 21.74 93 PRO A CA 1
ATOM 715 C C . PRO A 1 101 ? 30.645 20.197 4.234 1.00 21.43 93 PRO A C 1
ATOM 716 O O . PRO A 1 101 ? 31.090 20.744 5.242 1.00 20.29 93 PRO A O 1
ATOM 720 N N . GLU A 1 102 ? 30.004 20.862 3.277 1.00 22.15 94 GLU A N 1
ATOM 721 C CA . GLU A 1 102 ? 29.779 22.300 3.381 1.00 22.74 94 GLU A CA 1
ATOM 722 C C . GLU A 1 102 ? 28.854 22.609 4.551 1.00 24.62 94 GLU A C 1
ATOM 723 O O . GLU A 1 102 ? 28.712 23.764 4.955 1.00 23.44 94 GLU A O 1
ATOM 729 N N . VAL A 1 103 ? 28.228 21.566 5.091 1.00 25.57 95 VAL A N 1
ATOM 730 C CA . VAL A 1 103 ? 27.331 21.718 6.231 1.00 27.74 95 VAL A CA 1
ATOM 731 C C . VAL A 1 103 ? 28.103 22.274 7.426 1.00 27.92 95 VAL A C 1
ATOM 732 O O . VAL A 1 103 ? 27.530 22.923 8.296 1.00 27.84 95 VAL A O 1
ATOM 736 N N . LEU A 1 104 ? 29.406 22.010 7.465 1.00 28.66 96 LEU A N 1
ATOM 737 C CA . LEU A 1 104 ? 30.244 22.480 8.562 1.00 28.78 96 LEU A CA 1
ATOM 738 C C . LEU A 1 104 ? 30.950 23.775 8.194 1.00 27.32 96 LEU A C 1
ATOM 739 O O . LEU A 1 104 ? 31.864 24.217 8.892 1.00 26.08 96 LEU A O 1
ATOM 744 N N . ASP A 1 105 ? 30.512 24.385 7.098 1.00 25.62 97 ASP A N 1
ATOM 745 C CA . ASP A 1 105 ? 31.120 25.613 6.611 1.00 23.40 97 ASP A CA 1
ATOM 746 C C . ASP A 1 105 ? 30.139 26.785 6.667 1.00 23.65 97 ASP A C 1
ATOM 747 O O . ASP A 1 105 ? 29.191 26.851 5.888 1.00 22.13 97 ASP A O 1
ATOM 752 N N . PHE A 1 106 ? 30.376 27.710 7.592 1.00 23.31 98 PHE A N 1
ATOM 753 C CA . PHE A 1 106 ? 29.511 28.873 7.758 1.00 25.06 98 PHE A CA 1
ATOM 754 C C . PHE A 1 106 ? 29.308 29.631 6.448 1.00 24.40 98 PHE A C 1
ATOM 755 O O . PHE A 1 106 ? 28.199 30.073 6.142 1.00 22.61 98 PHE A O 1
ATOM 763 N N . SER A 1 107 ? 30.383 29.763 5.675 1.00 24.68 99 SER A N 1
ATOM 764 C CA . SER A 1 107 ? 30.358 30.476 4.396 1.00 25.90 99 SER A CA 1
ATOM 765 C C . SER A 1 107 ? 29.451 29.877 3.325 1.00 25.43 99 SER A C 1
ATOM 766 O O . SER A 1 107 ? 28.974 30.596 2.447 1.00 25.74 99 SER A O 1
ATOM 769 N N . LYS A 1 108 ? 29.219 28.568 3.395 1.00 24.02 100 LYS A N 1
ATOM 770 C CA . LYS A 1 108 ? 28.414 27.876 2.392 1.00 26.10 100 LYS A CA 1
ATOM 771 C C . LYS A 1 108 ? 27.242 27.079 2.961 1.00 26.00 100 LYS A C 1
ATOM 772 O O . LYS A 1 108 ? 26.575 26.349 2.230 1.00 25.43 100 LYS A O 1
ATOM 778 N N . LYS A 1 109 ? 26.989 27.233 4.256 1.00 25.54 101 LYS A N 1
ATOM 779 C CA . LYS A 1 109 ? 25.919 26.507 4.934 1.00 26.26 101 LYS A CA 1
ATOM 780 C C . LYS A 1 109 ? 24.503 26.823 4.439 1.00 25.91 101 LYS A C 1
ATOM 781 O O . LYS A 1 109 ? 23.666 25.927 4.343 1.00 22.48 101 LYS A O 1
ATOM 787 N N . LYS A 1 110 ? 24.230 28.090 4.138 1.00 24.86 102 LYS A N 1
ATOM 788 C CA . LYS A 1 110 ? 22.897 28.466 3.669 1.00 25.50 102 LYS A CA 1
ATOM 789 C C . LYS A 1 110 ? 22.530 27.725 2.393 1.00 23.33 102 LYS A C 1
ATOM 790 O O . LYS A 1 110 ? 21.480 27.095 2.305 1.00 20.41 102 LYS A O 1
ATOM 796 N N . GLU A 1 111 ? 23.409 27.798 1.404 1.00 23.23 103 GLU A N 1
ATOM 797 C CA . GLU A 1 111 ? 23.178 27.126 0.140 1.00 23.04 103 GLU A CA 1
ATOM 798 C C . GLU A 1 111 ? 23.114 25.611 0.325 1.00 21.93 103 GLU A C 1
ATOM 799 O O . GLU A 1 111 ? 22.212 24.948 -0.190 1.00 19.44 103 GLU A O 1
ATOM 805 N N . ALA A 1 112 ? 24.073 25.073 1.072 1.00 20.02 104 ALA A N 1
ATOM 806 C CA . ALA A 1 112 ? 24.156 23.637 1.322 1.00 19.21 104 ALA A CA 1
ATOM 807 C C . ALA A 1 112 ? 22.898 23.037 1.950 1.00 17.33 104 ALA A C 1
ATOM 808 O O . ALA A 1 112 ? 22.418 21.991 1.512 1.00 18.31 104 ALA A O 1
ATOM 810 N N . ILE A 1 113 ? 22.379 23.681 2.988 1.00 16.84 105 ILE A N 1
ATOM 811 C CA . ILE A 1 113 ? 21.175 23.178 3.639 1.00 14.46 105 ILE A CA 1
ATOM 812 C C . ILE A 1 113 ? 19.999 23.282 2.664 1.00 15.25 105 ILE A C 1
ATOM 813 O O . ILE A 1 113 ? 19.227 22.338 2.519 1.00 15.79 105 ILE A O 1
ATOM 818 N N . GLY A 1 114 ? 19.886 24.411 1.972 1.00 15.59 106 GLY A N 1
ATOM 819 C CA . GLY A 1 114 ? 18.813 24.566 1.003 1.00 15.65 106 GLY A CA 1
ATOM 820 C C . GLY A 1 114 ? 18.812 23.463 -0.048 1.00 17.63 106 GLY A C 1
ATOM 821 O O . GLY A 1 114 ? 17.750 22.976 -0.451 1.00 17.25 106 GLY A O 1
ATOM 822 N N . ARG A 1 115 ? 20.002 23.062 -0.494 1.00 16.85 107 ARG A N 1
ATOM 823 C CA . ARG A 1 115 ? 20.147 22.007 -1.500 1.00 16.78 107 ARG A CA 1
ATOM 824 C C . ARG A 1 115 ? 19.701 20.663 -0.953 1.00 15.92 107 ARG A C 1
ATOM 825 O O . ARG A 1 115 ? 19.149 19.832 -1.678 1.00 15.47 107 ARG A O 1
ATOM 833 N N . ALA A 1 116 ? 19.951 20.447 0.332 1.00 16.24 108 ALA A N 1
ATOM 834 C CA . ALA A 1 116 ? 19.577 19.195 0.983 1.00 16.78 108 ALA A CA 1
ATOM 835 C C . ALA A 1 116 ? 18.074 19.107 1.258 1.00 17.88 108 ALA A C 1
ATOM 836 O O . ALA A 1 116 ? 17.527 18.013 1.373 1.00 19.83 108 ALA A O 1
ATOM 838 N N . LEU A 1 117 ? 17.407 20.256 1.359 1.00 16.51 109 LEU A N 1
ATOM 839 C CA . LEU A 1 117 ? 15.969 20.279 1.629 1.00 16.57 109 LEU A CA 1
ATOM 840 C C . LEU A 1 117 ? 15.103 20.260 0.373 1.00 16.21 109 LEU A C 1
ATOM 841 O O . LEU A 1 117 ? 13.945 19.847 0.422 1.00 15.82 109 LEU A O 1
ATOM 846 N N . ALA A 1 118 ? 15.662 20.709 -0.745 1.00 16.52 110 ALA A N 1
ATOM 847 C CA . ALA A 1 118 ? 14.915 20.764 -2.000 1.00 19.09 110 ALA A CA 1
ATOM 848 C C . ALA A 1 118 ? 14.228 19.441 -2.356 1.00 18.12 110 ALA A C 1
ATOM 849 O O . ALA A 1 118 ? 13.038 19.423 -2.669 1.00 15.27 110 ALA A O 1
ATOM 851 N N . PRO A 1 119 ? 14.963 18.315 -2.308 1.00 18.66 111 PRO A N 1
ATOM 852 C CA . PRO A 1 119 ? 14.337 17.029 -2.634 1.00 18.39 111 PRO A CA 1
ATOM 853 C C . PRO A 1 119 ? 13.199 16.660 -1.676 1.00 17.77 111 PRO A C 1
ATOM 854 O O . PRO A 1 119 ? 12.251 15.989 -2.073 1.00 17.33 111 PRO A O 1
ATOM 858 N N . LEU A 1 120 ? 13.287 17.093 -0.419 1.00 14.19 112 LEU A N 1
ATOM 859 C CA . LEU A 1 120 ? 12.229 16.785 0.538 1.00 14.97 112 LEU A CA 1
ATOM 860 C C . LEU A 1 120 ? 10.940 17.519 0.164 1.00 13.91 112 LEU A C 1
ATOM 861 O O . LEU A 1 120 ? 9.863 16.932 0.211 1.00 12.39 112 LEU A O 1
ATOM 866 N N . LEU A 1 121 ? 11.051 18.791 -0.222 1.00 14.04 113 LEU A N 1
ATOM 867 C CA . LEU A 1 121 ? 9.873 19.579 -0.598 1.00 16.84 113 LEU A CA 1
ATOM 868 C C . LEU A 1 121 ? 9.181 19.034 -1.843 1.00 18.97 113 LEU A C 1
ATOM 869 O O . LEU A 1 121 ? 7.953 19.082 -1.958 1.00 19.39 113 LEU A O 1
ATOM 874 N N . VAL A 1 122 ? 9.971 18.540 -2.789 1.00 20.12 114 VAL A N 1
ATOM 875 C CA . VAL A 1 122 ? 9.412 17.975 -4.013 1.00 21.47 114 VAL A CA 1
ATOM 876 C C . VAL A 1 122 ? 8.529 16.795 -3.628 1.00 20.11 114 VAL A C 1
ATOM 877 O O . VAL A 1 122 ? 7.373 16.724 -4.019 1.00 20.34 114 VAL A O 1
ATOM 881 N N . ILE A 1 123 ? 9.092 15.871 -2.852 1.00 20.91 115 ILE A N 1
ATOM 882 C CA . ILE A 1 123 ? 8.363 14.692 -2.413 1.00 19.03 115 ILE A CA 1
ATOM 883 C C . ILE A 1 123 ? 7.099 15.051 -1.630 1.00 19.78 115 ILE A C 1
ATOM 884 O O . ILE A 1 123 ? 6.033 14.477 -1.859 1.00 16.19 115 ILE A O 1
ATOM 889 N N . ILE A 1 124 ? 7.222 16.009 -0.716 1.00 18.77 116 ILE A N 1
ATOM 890 C CA . ILE A 1 124 ? 6.097 16.449 0.095 1.00 21.85 116 ILE A CA 1
ATOM 891 C C . ILE A 1 124 ? 4.977 17.049 -0.768 1.00 22.43 116 ILE A C 1
ATOM 892 O O . ILE A 1 124 ? 3.808 16.679 -0.623 1.00 21.36 116 ILE A O 1
ATOM 897 N N . SER A 1 125 ? 5.332 17.962 -1.668 1.00 23.55 117 SER A N 1
ATOM 898 C CA . SER A 1 125 ? 4.338 18.594 -2.539 1.00 26.32 117 SER A CA 1
ATOM 899 C C . SER A 1 125 ? 3.620 17.577 -3.433 1.00 26.43 117 SER A C 1
ATOM 900 O O . SER A 1 125 ? 2.421 17.700 -3.694 1.00 24.89 117 SER A O 1
ATOM 903 N N . GLU A 1 126 ? 4.357 16.576 -3.904 1.00 27.64 118 GLU A N 1
ATOM 904 C CA . GLU A 1 126 ? 3.780 15.548 -4.760 1.00 28.93 118 GLU A CA 1
ATOM 905 C C . GLU A 1 126 ? 2.777 14.674 -4.009 1.00 30.10 118 GLU A C 1
ATOM 906 O O . GLU A 1 126 ? 1.752 14.272 -4.563 1.00 29.39 118 GLU A O 1
ATOM 912 N N . ARG A 1 127 ? 3.066 14.389 -2.743 1.00 29.08 119 ARG A N 1
ATOM 913 C CA . ARG A 1 127 ? 2.180 13.554 -1.939 1.00 29.54 119 ARG A CA 1
ATOM 914 C C . ARG A 1 127 ? 0.890 14.262 -1.531 1.00 29.97 119 ARG A C 1
ATOM 915 O O . ARG A 1 127 ? -0.174 13.642 -1.477 1.00 28.91 119 ARG A O 1
ATOM 923 N N . LEU A 1 128 ? 0.986 15.556 -1.246 1.00 28.68 120 LEU A N 1
ATOM 924 C CA . LEU A 1 128 ? -0.185 16.340 -0.868 1.00 31.40 120 LEU A CA 1
ATOM 925 C C . LEU A 1 128 ? -1.173 16.388 -2.029 1.00 35.17 120 LEU A C 1
ATOM 926 O O . LEU A 1 128 ? -2.378 16.200 -1.841 1.00 34.84 120 LEU A O 1
ATOM 931 N N . TYR A 1 129 ? -0.658 16.634 -3.231 1.00 40.02 121 TYR A N 1
ATOM 932 C CA . TYR A 1 129 ? -1.503 16.688 -4.421 1.00 45.55 121 TYR A CA 1
ATOM 933 C C . TYR A 1 129 ? -2.111 15.322 -4.735 1.00 47.97 121 TYR A C 1
ATOM 934 O O . TYR A 1 129 ? -3.275 15.224 -5.124 1.00 48.66 121 TYR A O 1
ATOM 943 N N . SER A 1 130 ? -1.322 14.267 -4.560 1.00 51.11 122 SER A N 1
ATOM 944 C CA . SER A 1 130 ? -1.788 12.914 -4.841 1.00 54.51 122 SER A CA 1
ATOM 945 C C . SER A 1 130 ? -2.734 12.359 -3.778 1.00 57.37 122 SER A C 1
ATOM 946 O O . SER A 1 130 ? -3.266 11.258 -3.926 1.00 58.30 122 SER A O 1
ATOM 949 N N . SER A 1 131 ? -2.947 13.121 -2.709 1.00 59.84 123 SER A N 1
ATOM 950 C CA . SER A 1 131 ? -3.839 12.692 -1.637 1.00 61.95 123 SER A CA 1
ATOM 951 C C . SER A 1 131 ? -5.281 13.074 -1.943 1.00 63.47 123 SER A C 1
ATOM 952 O O . SER A 1 131 ? -6.217 12.505 -1.380 1.00 64.09 123 SER A O 1
ATOM 955 N N . GLN A 1 132 ? -5.456 14.040 -2.838 1.00 65.32 124 GLN A N 1
ATOM 956 C CA . GLN A 1 132 ? -6.788 14.501 -3.207 1.00 66.86 124 GLN A CA 1
ATOM 957 C C . GLN A 1 132 ? -7.555 13.459 -4.010 1.00 67.49 124 GLN A C 1
ATOM 958 O O . GLN A 1 132 ? -7.013 12.835 -4.924 1.00 67.61 124 GLN A O 1
ATOM 964 N N . VAL A 1 133 ? -8.825 13.283 -3.659 1.00 68.00 125 VAL A N 1
ATOM 965 C CA . VAL A 1 133 ? -9.690 12.321 -4.329 1.00 68.56 125 VAL A CA 1
ATOM 966 C C . VAL A 1 133 ? -10.274 12.925 -5.606 1.00 68.80 125 VAL A C 1
ATOM 967 O O . VAL A 1 133 ? -10.099 14.145 -5.810 1.00 69.07 125 VAL A O 1
ATOM 972 N N . SER B 1 9 ? 27.323 14.413 34.244 1.00 61.79 1 SER B N 1
ATOM 973 C CA . SER B 1 9 ? 27.120 15.850 34.584 1.00 61.48 1 SER B CA 1
ATOM 974 C C . SER B 1 9 ? 27.833 16.753 33.582 1.00 61.36 1 SER B C 1
ATOM 975 O O . SER B 1 9 ? 27.750 17.979 33.669 1.00 61.71 1 SER B O 1
ATOM 978 N N . GLU B 1 10 ? 28.536 16.143 32.633 1.00 61.02 2 GLU B N 1
ATOM 979 C CA . GLU B 1 10 ? 29.259 16.897 31.615 1.00 60.39 2 GLU B CA 1
ATOM 980 C C . GLU B 1 10 ? 28.280 17.680 30.745 1.00 58.73 2 GLU B C 1
ATOM 981 O O . GLU B 1 10 ? 27.141 17.257 30.544 1.00 59.31 2 GLU B O 1
ATOM 987 N N . ILE B 1 11 ? 28.726 18.820 30.229 1.00 56.32 3 ILE B N 1
ATOM 988 C CA . ILE B 1 11 ? 27.872 19.660 29.396 1.00 53.56 3 ILE B CA 1
ATOM 989 C C . ILE B 1 11 ? 28.403 19.791 27.971 1.00 50.61 3 ILE B C 1
ATOM 990 O O . ILE B 1 11 ? 29.041 20.786 27.621 1.00 51.91 3 ILE B O 1
ATOM 995 N N . ASP B 1 12 ? 28.138 18.781 27.150 1.00 45.76 4 ASP B N 1
ATOM 996 C CA . ASP B 1 12 ? 28.581 18.791 25.759 1.00 40.17 4 ASP B CA 1
ATOM 997 C C . ASP B 1 12 ? 27.657 19.683 24.931 1.00 36.22 4 ASP B C 1
ATOM 998 O O . ASP B 1 12 ? 26.457 19.424 24.837 1.00 33.15 4 ASP B O 1
ATOM 1003 N N . LYS B 1 13 ? 28.216 20.722 24.319 1.00 30.81 5 LYS B N 1
ATOM 1004 C CA . LYS B 1 13 ? 27.408 21.643 23.529 1.00 26.61 5 LYS B CA 1
ATOM 1005 C C . LYS B 1 13 ? 26.713 20.965 22.345 1.00 22.94 5 LYS B C 1
ATOM 1006 O O . LYS B 1 13 ? 25.598 21.339 21.993 1.00 19.81 5 LYS B O 1
ATOM 1012 N N . GLY B 1 14 ? 27.369 19.978 21.739 1.00 20.09 6 GLY B N 1
ATOM 1013 C CA . GLY B 1 14 ? 26.775 19.279 20.612 1.00 17.90 6 GLY B CA 1
ATOM 1014 C C . GLY B 1 14 ? 25.477 18.599 21.020 1.00 17.51 6 GLY B C 1
ATOM 1015 O O . GLY B 1 14 ? 24.465 18.684 20.319 1.00 16.22 6 GLY B O 1
ATOM 1016 N N . LEU B 1 15 ? 25.508 17.924 22.165 1.00 13.64 7 LEU B N 1
ATOM 1017 C CA . LEU B 1 15 ? 24.331 17.241 22.685 1.00 14.29 7 LEU B CA 1
ATOM 1018 C C . LEU B 1 15 ? 23.262 18.258 23.102 1.00 13.86 7 LEU B C 1
ATOM 1019 O O . LEU B 1 15 ? 22.064 18.003 22.960 1.00 15.51 7 LEU B O 1
ATOM 1024 N N . ALA B 1 16 ? 23.689 19.409 23.614 1.00 13.59 8 ALA B N 1
ATOM 1025 C CA . ALA B 1 16 ? 22.736 20.451 24.015 1.00 14.30 8 ALA B CA 1
ATOM 1026 C C . ALA B 1 16 ? 21.993 20.997 22.787 1.00 13.80 8 ALA B C 1
ATOM 1027 O O . ALA B 1 16 ? 20.772 21.203 22.825 1.00 12.37 8 ALA B O 1
ATOM 1029 N N . LYS B 1 17 ? 22.737 21.222 21.702 1.00 13.03 9 LYS B N 1
ATOM 1030 C CA . LYS B 1 17 ? 22.165 21.732 20.457 1.00 12.84 9 LYS B CA 1
ATOM 1031 C C . LYS B 1 17 ? 21.155 20.744 19.881 1.00 12.33 9 LYS B C 1
ATOM 1032 O O . LYS B 1 17 ? 20.109 21.146 19.363 1.00 10.82 9 LYS B O 1
ATOM 1038 N N . PHE B 1 18 ? 21.458 19.452 19.962 1.00 11.61 10 PHE B N 1
ATOM 1039 C CA . PHE B 1 18 ? 20.515 18.468 19.469 1.00 12.10 10 PHE B CA 1
ATOM 1040 C C . PHE B 1 18 ? 19.275 18.505 20.374 1.00 12.83 10 PHE B C 1
ATOM 1041 O O . PHE B 1 18 ? 18.145 18.490 19.889 1.00 10.19 10 PHE B O 1
ATOM 1049 N N . GLY B 1 19 ? 19.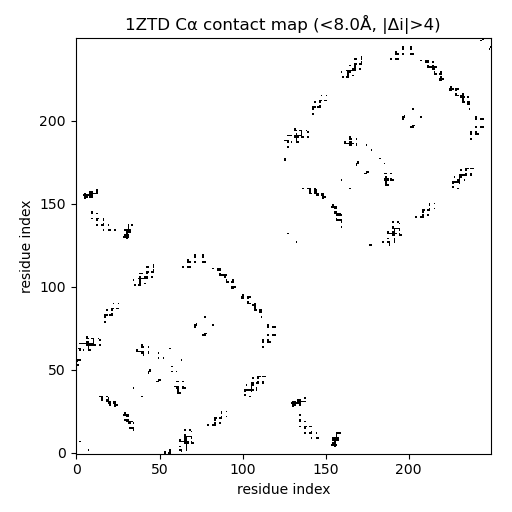497 18.580 21.684 1.00 10.19 11 GLY B N 1
ATOM 1050 C CA . GLY B 1 19 ? 18.386 18.637 22.616 1.00 12.28 11 GLY B CA 1
ATOM 1051 C C . GLY B 1 19 ? 17.499 19.852 22.384 1.00 12.64 11 GLY B C 1
ATOM 1052 O O . GLY B 1 19 ? 16.280 19.781 22.566 1.00 12.13 11 GLY B O 1
ATOM 1053 N N . ASP B 1 20 ? 18.099 20.970 21.984 1.00 11.79 12 ASP B N 1
ATOM 1054 C CA . ASP B 1 20 ? 17.316 22.178 21.729 1.00 13.43 12 ASP B CA 1
ATOM 1055 C C . ASP B 1 20 ? 16.333 21.877 20.599 1.00 12.51 12 ASP B C 1
ATOM 1056 O O . ASP B 1 20 ? 15.151 22.189 20.720 1.00 10.79 12 ASP B O 1
ATOM 1061 N N . SER B 1 21 ? 16.808 21.249 19.517 1.00 13.29 13 SER B N 1
ATOM 1062 C CA . SER B 1 21 ? 15.911 20.926 18.403 1.00 14.78 13 SER B CA 1
ATOM 1063 C C . SER B 1 21 ? 14.842 19.924 18.829 1.00 13.59 13 SER B C 1
ATOM 1064 O O . SER B 1 21 ? 13.677 20.059 18.453 1.00 12.67 13 SER B O 1
ATOM 1067 N N . LEU B 1 22 ? 15.229 18.923 19.617 1.00 11.67 14 LEU B N 1
ATOM 1068 C CA . LEU B 1 22 ? 14.274 17.922 20.078 1.00 10.94 14 LEU B CA 1
ATOM 1069 C C . LEU B 1 22 ? 13.211 18.522 21.003 1.00 10.59 14 LEU B C 1
ATOM 1070 O O . LEU B 1 22 ? 12.017 18.304 20.796 1.00 8.44 14 LEU B O 1
ATOM 1075 N N . ILE B 1 23 ? 13.630 19.289 22.011 1.00 11.13 15 ILE B N 1
ATOM 1076 C CA . ILE B 1 23 ? 12.661 19.857 22.944 1.00 11.47 15 ILE B CA 1
ATOM 1077 C C . ILE B 1 23 ? 11.722 20.860 22.280 1.00 12.12 15 ILE B C 1
ATOM 1078 O O . ILE B 1 23 ? 10.557 20.961 22.665 1.00 9.10 15 ILE B O 1
ATOM 1083 N N . ASN B 1 24 ? 12.200 21.586 21.271 1.00 9.81 16 ASN B N 1
ATOM 1084 C CA . ASN B 1 24 ? 11.323 22.539 20.596 1.00 11.17 16 ASN B CA 1
ATOM 1085 C C . ASN B 1 24 ? 10.213 21.795 19.848 1.00 9.50 16 ASN B C 1
ATOM 1086 O O . ASN B 1 24 ? 9.072 22.238 19.830 1.00 10.48 16 ASN B O 1
ATOM 1091 N N . PHE B 1 25 ? 10.554 20.660 19.248 1.00 10.77 17 PHE B N 1
ATOM 1092 C CA . PHE B 1 25 ? 9.561 19.863 18.528 1.00 10.81 17 PHE B CA 1
ATOM 1093 C C . PHE B 1 25 ? 8.531 19.273 19.496 1.00 10.28 17 PHE B C 1
ATOM 1094 O O . PHE B 1 25 ? 7.319 19.389 19.283 1.00 10.43 17 PHE B O 1
ATOM 1102 N N . LEU B 1 26 ? 9.020 18.637 20.560 1.00 10.84 18 LEU B N 1
ATOM 1103 C CA . LEU B 1 26 ? 8.151 18.029 21.567 1.00 11.02 18 LEU B CA 1
ATOM 1104 C C . LEU B 1 26 ? 7.240 19.085 22.191 1.00 12.11 18 LEU B C 1
ATOM 1105 O O . LEU B 1 26 ? 6.044 18.841 22.398 1.00 8.50 18 LEU B O 1
ATOM 1110 N N . TYR B 1 27 ? 7.805 20.256 22.490 1.00 10.43 19 TYR B N 1
ATOM 1111 C CA . TYR B 1 27 ? 7.022 21.335 23.084 1.00 13.87 19 TYR B CA 1
ATOM 1112 C C . TYR B 1 27 ? 5.977 21.853 22.097 1.00 12.99 19 TYR B C 1
ATOM 1113 O O . TYR B 1 27 ? 4.878 22.216 22.502 1.00 14.44 19 TYR B O 1
ATOM 1122 N N . SER B 1 28 ? 6.312 21.892 20.809 1.00 10.98 20 SER B N 1
ATOM 1123 C CA . SER B 1 28 ? 5.360 22.394 19.823 1.00 12.68 20 SER B CA 1
ATOM 1124 C C . SER B 1 28 ? 4.209 21.414 19.572 1.00 13.30 20 SER B C 1
ATOM 1125 O O . SER B 1 28 ? 3.089 21.827 19.250 1.00 14.90 20 SER B O 1
ATOM 1128 N N . LEU B 1 29 ? 4.483 20.122 19.737 1.00 12.49 21 LEU B N 1
ATOM 1129 C CA . LEU B 1 29 ? 3.465 19.090 19.580 1.00 14.52 21 LEU B CA 1
ATOM 1130 C C . LEU B 1 29 ? 2.508 19.228 20.756 1.00 14.09 21 LEU B C 1
ATOM 1131 O O . LEU B 1 29 ? 1.287 19.170 20.590 1.00 14.03 21 LEU B O 1
ATOM 1136 N N . ALA B 1 30 ? 3.065 19.411 21.950 1.00 11.81 22 ALA B N 1
ATOM 1137 C CA . ALA B 1 30 ? 2.232 19.558 23.141 1.00 11.92 22 ALA B CA 1
ATOM 1138 C C . ALA B 1 30 ? 1.373 20.828 23.051 1.00 12.56 22 ALA B C 1
ATOM 1139 O O . ALA B 1 30 ? 0.178 20.790 23.332 1.00 13.21 22 ALA B O 1
ATOM 1141 N N . LEU B 1 31 ? 1.990 21.941 22.655 1.00 10.60 23 LEU B N 1
ATOM 1142 C CA . LEU B 1 31 ? 1.283 23.216 22.525 1.00 12.97 23 LEU B CA 1
ATOM 1143 C C . LEU B 1 31 ? 0.149 23.098 21.503 1.00 13.14 23 LEU B C 1
ATOM 1144 O O . LEU B 1 31 ? -0.910 23.708 21.661 1.00 15.12 23 LEU B O 1
ATOM 1149 N N . THR B 1 32 ? 0.378 22.311 20.459 1.00 13.52 24 THR B N 1
ATOM 1150 C CA . THR B 1 32 ? -0.614 22.117 19.411 1.00 14.96 24 THR B CA 1
ATOM 1151 C C . THR B 1 32 ? -1.870 21.415 19.931 1.00 15.91 24 THR B C 1
ATOM 1152 O O . THR B 1 32 ? -2.988 21.815 19.615 1.00 17.17 24 THR B O 1
ATOM 1156 N N . GLU B 1 33 ? -1.682 20.378 20.741 1.00 17.87 25 GLU B N 1
ATOM 1157 C CA . GLU B 1 33 ? -2.805 19.643 21.298 1.00 17.88 25 GLU B CA 1
ATOM 1158 C C . GLU B 1 33 ? -3.474 20.454 22.415 1.00 17.88 25 GLU B C 1
ATOM 1159 O O . GLU B 1 33 ? -4.697 20.416 22.586 1.00 16.06 25 GLU B O 1
ATOM 1165 N N . PHE B 1 34 ? -2.668 21.209 23.154 1.00 16.55 26 PHE B N 1
ATOM 1166 C CA . PHE B 1 34 ? -3.164 22.054 24.235 1.00 19.25 26 PHE B CA 1
ATOM 1167 C C . PHE B 1 34 ? -4.032 23.196 23.698 1.00 18.54 26 PHE B C 1
ATOM 1168 O O . PHE B 1 34 ? -5.003 23.608 24.339 1.00 17.57 26 PHE B O 1
ATOM 1176 N N . LEU B 1 35 ? -3.681 23.705 22.519 1.00 18.63 27 LEU B N 1
ATOM 1177 C CA . LEU B 1 35 ? -4.430 24.799 21.904 1.00 18.52 27 LEU B CA 1
ATOM 1178 C C . LEU B 1 35 ? -5.492 24.304 20.922 1.00 19.19 27 LEU B C 1
ATOM 1179 O O . LEU B 1 35 ? -6.364 25.068 20.506 1.00 20.11 27 LEU B O 1
ATOM 1184 N N . GLY B 1 36 ? -5.412 23.030 20.552 1.00 18.80 28 GLY B N 1
ATOM 1185 C CA . GLY B 1 36 ? -6.382 22.464 19.629 1.00 19.77 28 GLY B CA 1
ATOM 1186 C C . GLY B 1 36 ? -6.176 22.862 18.181 1.00 20.47 28 GLY B C 1
ATOM 1187 O O . GLY B 1 36 ? -7.074 22.695 17.349 1.00 20.39 28 GLY B O 1
ATOM 1188 N N . LYS B 1 37 ? -4.997 23.397 17.879 1.00 19.21 29 LYS B N 1
ATOM 1189 C CA . LYS B 1 37 ? -4.667 23.819 16.522 1.00 19.07 29 LYS B CA 1
ATOM 1190 C C . LYS B 1 37 ? -3.157 23.816 16.302 1.00 16.34 29 LYS B C 1
ATOM 1191 O O . LYS B 1 37 ? -2.378 23.973 17.245 1.00 15.93 29 LYS B O 1
ATOM 1197 N N . PRO B 1 38 ? -2.725 23.631 15.047 1.00 16.91 30 PRO B N 1
ATOM 1198 C CA . PRO B 1 38 ? -1.296 23.611 14.719 1.00 15.72 30 PRO B CA 1
ATOM 1199 C C . PRO B 1 38 ? -0.577 24.914 15.043 1.00 13.70 30 PRO B C 1
ATOM 1200 O O . PRO B 1 38 ? -0.955 25.991 14.577 1.00 12.45 30 PRO B O 1
ATOM 1204 N N . THR B 1 39 ? 0.460 24.805 15.861 1.00 13.45 31 THR B N 1
ATOM 1205 C CA . THR B 1 39 ? 1.250 25.961 16.241 1.00 12.95 31 THR B CA 1
ATOM 1206 C C . THR B 1 39 ? 2.599 25.468 16.760 1.00 13.54 31 THR B C 1
ATOM 1207 O O . THR B 1 39 ? 2.883 24.267 16.748 1.00 12.21 31 THR B O 1
ATOM 1211 N N . GLY B 1 40 ? 3.438 26.397 17.195 1.00 14.31 32 GLY B N 1
ATOM 1212 C CA . GLY B 1 40 ? 4.743 26.023 17.705 1.00 13.49 32 GLY B CA 1
ATOM 1213 C C . GLY B 1 40 ? 5.425 27.178 18.403 1.00 14.26 32 GLY B C 1
ATOM 1214 O O . GLY B 1 40 ? 4.933 28.308 18.403 1.00 13.83 32 GLY B O 1
ATOM 1215 N N . ASP B 1 41 ? 6.566 26.892 19.010 1.00 15.07 33 ASP B N 1
ATOM 1216 C CA . ASP B 1 41 ? 7.318 27.923 19.700 1.00 15.75 33 ASP B CA 1
ATOM 1217 C C . ASP B 1 41 ? 8.711 27.371 19.9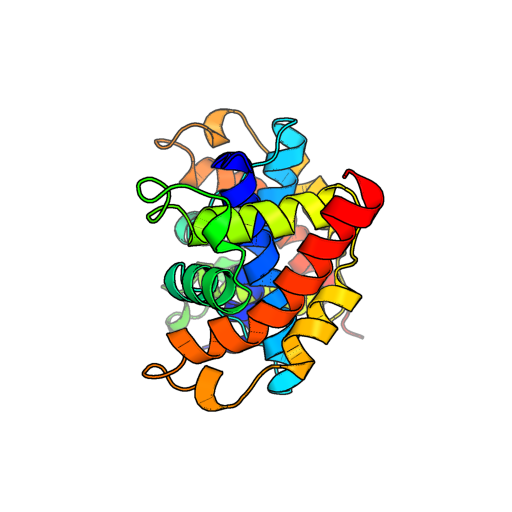91 1.00 15.83 33 ASP B C 1
ATOM 1218 O O . ASP B 1 41 ? 8.983 26.182 19.778 1.00 13.52 33 ASP B O 1
ATOM 1223 N N . ARG B 1 42 ? 9.595 28.241 20.458 1.00 14.94 34 ARG B N 1
ATOM 1224 C CA . ARG B 1 42 ? 10.955 27.848 20.799 1.00 17.31 34 ARG B CA 1
ATOM 1225 C C . ARG B 1 42 ? 11.116 28.060 22.293 1.00 16.12 34 ARG B C 1
ATOM 1226 O O . ARG B 1 42 ? 10.754 29.111 22.821 1.00 14.84 34 ARG B O 1
ATOM 1234 N N . VAL B 1 43 ? 11.640 27.052 22.979 1.00 15.23 35 VAL B N 1
ATOM 1235 C CA . VAL B 1 43 ? 11.837 27.130 24.422 1.00 14.44 35 VAL B CA 1
ATOM 1236 C C . VAL B 1 43 ? 13.024 28.025 24.776 1.00 15.28 35 VAL B C 1
ATOM 1237 O O . VAL B 1 43 ? 14.166 27.703 24.461 1.00 15.18 35 VAL B O 1
ATOM 1241 N N . PRO B 1 44 ? 12.770 29.168 25.434 1.00 17.47 36 PRO B N 1
ATOM 1242 C CA . PRO B 1 44 ? 13.898 30.038 25.782 1.00 17.22 36 PRO B CA 1
ATOM 1243 C C . PRO B 1 44 ? 14.889 29.380 26.741 1.00 16.35 36 PRO B C 1
ATOM 1244 O O . PRO B 1 44 ? 14.506 28.556 27.574 1.00 14.81 36 PRO B O 1
ATOM 1248 N N . ASN B 1 45 ? 16.165 29.735 26.599 1.00 17.29 37 ASN B N 1
ATOM 1249 C CA . ASN B 1 45 ? 17.222 29.182 27.448 1.00 18.82 37 ASN B CA 1
ATOM 1250 C C . ASN B 1 45 ? 16.873 29.415 28.915 1.00 16.92 37 ASN B C 1
ATOM 1251 O O . ASN B 1 45 ? 17.088 28.549 29.759 1.00 16.04 37 ASN B O 1
ATOM 1256 N N . ALA B 1 46 ? 16.315 30.581 29.212 1.00 17.26 38 ALA B N 1
ATOM 1257 C CA . ALA B 1 46 ? 15.948 30.910 30.584 1.00 17.11 38 ALA B CA 1
ATOM 1258 C C . ALA B 1 46 ? 14.906 29.956 31.171 1.00 17.95 38 ALA B C 1
ATOM 1259 O O . ALA B 1 46 ? 14.946 29.661 32.363 1.00 18.19 38 ALA B O 1
ATOM 1261 N N . SER B 1 47 ? 13.978 29.470 30.348 1.00 14.91 39 SER B N 1
ATOM 1262 C CA . SER B 1 47 ? 12.958 28.559 30.852 1.00 17.36 39 SER B CA 1
ATOM 1263 C C . SER B 1 47 ? 13.572 27.228 31.271 1.00 15.26 39 SER B C 1
ATOM 1264 O O . SER B 1 47 ? 13.189 26.660 32.287 1.00 16.69 39 SER B O 1
ATOM 1267 N N . LEU B 1 48 ? 14.532 26.738 30.493 1.00 16.28 40 LEU B N 1
ATOM 1268 C CA . LEU B 1 48 ? 15.195 25.477 30.810 1.00 16.77 40 LEU B CA 1
ATOM 1269 C C . LEU B 1 48 ? 16.025 25.613 32.093 1.00 16.49 40 LEU B C 1
ATOM 1270 O O . LEU B 1 48 ? 16.085 24.680 32.898 1.00 19.07 40 LEU B O 1
ATOM 1275 N N . ALA B 1 49 ? 16.652 26.770 32.294 1.00 16.94 41 ALA B N 1
ATOM 1276 C CA . ALA B 1 49 ? 17.451 26.998 33.500 1.00 18.08 41 ALA B CA 1
ATOM 1277 C C . ALA B 1 49 ? 16.538 27.015 34.732 1.00 19.19 41 ALA B C 1
ATOM 1278 O O . ALA B 1 49 ? 16.867 26.436 35.771 1.00 19.82 41 ALA B O 1
ATOM 1280 N N . ILE B 1 50 ? 15.394 27.684 34.601 1.00 18.48 42 ILE B N 1
ATOM 1281 C CA . ILE B 1 50 ? 14.405 27.774 35.675 1.00 19.28 42 ILE B CA 1
ATOM 1282 C C . ILE B 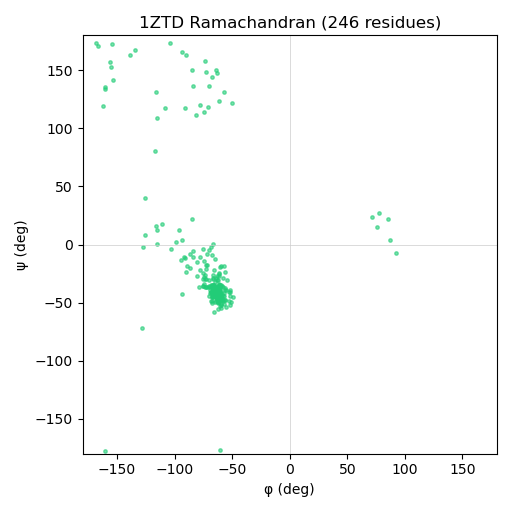1 50 ? 13.905 26.370 36.019 1.00 17.74 42 ILE B C 1
ATOM 1283 O O . ILE B 1 50 ? 13.775 26.021 37.188 1.00 14.64 42 ILE B O 1
ATOM 1288 N N . ALA B 1 51 ? 13.624 25.569 34.995 1.00 16.89 43 ALA B N 1
ATOM 1289 C CA . ALA B 1 51 ? 13.153 24.211 35.218 1.00 17.42 43 ALA B CA 1
ATOM 1290 C C . ALA B 1 51 ? 14.187 23.430 36.029 1.00 18.33 43 ALA B C 1
ATOM 1291 O O . ALA B 1 51 ? 13.846 22.784 37.024 1.00 19.65 43 ALA B O 1
ATOM 1293 N N . LEU B 1 52 ? 15.452 23.516 35.618 1.00 18.53 44 LEU B N 1
ATOM 1294 C CA . LEU B 1 52 ? 16.550 22.810 36.290 1.00 20.49 44 LEU B CA 1
ATOM 1295 C C . LEU B 1 52 ? 16.657 23.180 37.768 1.00 23.19 44 LEU B C 1
ATOM 1296 O O . LEU B 1 52 ? 16.850 22.311 38.627 1.00 22.12 44 LEU B O 1
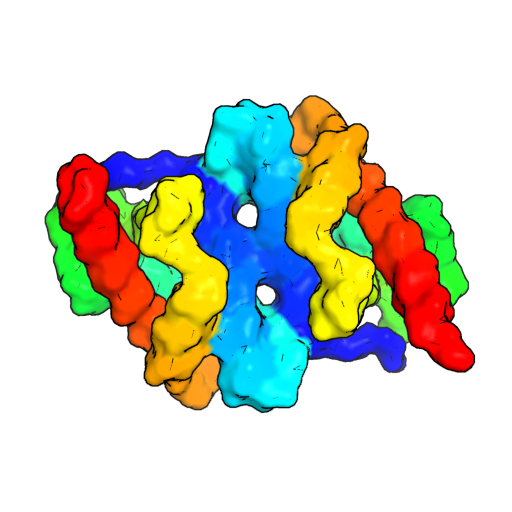ATOM 1301 N N . GLU B 1 53 ? 16.545 24.467 38.072 1.00 22.40 45 GLU B N 1
ATOM 1302 C CA . GLU B 1 53 ? 16.634 24.878 39.459 1.00 25.03 45 GLU B CA 1
ATOM 1303 C C . GLU B 1 53 ? 15.369 24.518 40.241 1.00 23.84 45 GLU B C 1
ATOM 1304 O O . GLU B 1 53 ? 15.443 24.257 41.439 1.00 22.78 45 GLU B O 1
ATOM 1310 N N . LEU B 1 54 ? 14.219 24.476 39.572 1.00 22.62 46 LEU B N 1
ATOM 1311 C CA . LEU B 1 54 ? 12.979 24.103 40.257 1.00 23.52 46 LEU B CA 1
ATOM 1312 C C . LEU B 1 54 ? 13.080 22.663 40.765 1.00 23.98 46 LEU B C 1
ATOM 1313 O O . LEU B 1 54 ? 12.653 22.353 41.877 1.00 23.35 46 LEU B O 1
ATOM 1318 N N . THR B 1 55 ? 13.650 21.788 39.942 1.00 24.09 47 THR B N 1
ATOM 1319 C CA . THR B 1 55 ? 13.811 20.386 40.302 1.00 26.17 47 THR B CA 1
ATOM 1320 C C . THR B 1 55 ? 14.901 20.230 41.359 1.00 27.48 47 THR B C 1
ATOM 1321 O O . THR B 1 55 ? 14.951 19.229 42.072 1.00 28.02 47 THR B O 1
ATOM 1325 N N . GLY B 1 56 ? 15.773 21.228 41.451 1.00 29.97 48 GLY B N 1
ATOM 1326 C CA . GLY B 1 56 ? 16.855 21.175 42.419 1.00 32.30 48 GLY B CA 1
ATOM 1327 C C . GLY B 1 56 ? 18.069 20.459 41.863 1.00 33.71 48 GLY B C 1
ATOM 1328 O O . GLY B 1 56 ? 19.057 20.255 42.568 1.00 32.45 48 GLY B O 1
ATOM 1329 N N . LEU B 1 57 ? 17.994 20.081 40.589 1.00 34.99 49 LEU B N 1
ATOM 1330 C CA . LEU B 1 57 ? 19.085 19.377 39.922 1.00 36.70 49 LEU B CA 1
ATOM 1331 C C . LEU B 1 57 ? 20.279 20.287 39.652 1.00 38.48 49 LEU B C 1
ATOM 1332 O O . LEU B 1 57 ? 21.383 19.811 39.398 1.00 39.35 49 LEU B O 1
ATOM 1337 N N . SER B 1 58 ? 20.055 21.596 39.704 1.00 39.90 50 SER B N 1
ATOM 1338 C CA . SER B 1 58 ? 21.122 22.557 39.462 1.00 43.05 50 SER B CA 1
ATOM 1339 C C . SER B 1 58 ? 22.197 22.504 40.550 1.00 46.92 50 SER B C 1
ATOM 1340 O O . SER B 1 58 ? 23.174 23.255 40.511 1.00 46.09 50 SER B O 1
ATOM 1343 N N . LYS B 1 59 ? 22.012 21.611 41.518 1.00 51.23 51 LYS B N 1
ATOM 1344 C CA . LYS B 1 59 ? 22.969 21.446 42.609 1.00 55.94 51 LYS B CA 1
ATOM 1345 C C . LYS B 1 59 ? 24.191 20.650 42.159 1.00 58.54 51 LYS B C 1
ATOM 1346 O O . LYS B 1 59 ? 25.258 20.735 42.768 1.00 59.09 51 LYS B O 1
ATOM 1352 N N . ASN B 1 60 ? 24.030 19.878 41.090 1.00 61.53 52 ASN B N 1
ATOM 1353 C CA . ASN B 1 60 ? 25.116 19.060 40.563 1.00 64.75 52 ASN B CA 1
ATOM 1354 C C . ASN B 1 60 ? 26.263 19.896 40.008 1.00 66.82 52 ASN B C 1
ATOM 1355 O O . ASN B 1 60 ? 27.405 19.773 40.452 1.00 67.91 52 ASN B O 1
ATOM 1360 N N . LEU B 1 61 ? 25.952 20.746 39.035 1.00 68.75 53 LEU B N 1
ATOM 1361 C CA . LEU B 1 61 ? 26.951 21.601 38.399 1.00 70.73 53 LEU B CA 1
ATOM 1362 C C . LEU B 1 61 ? 27.616 22.547 39.395 1.00 72.08 53 LEU B C 1
ATOM 1363 O O . LEU B 1 61 ? 27.335 22.500 40.592 1.00 72.11 53 LEU B O 1
ATOM 1368 N N . ARG B 1 62 ? 28.500 23.404 38.890 1.00 73.90 54 ARG B N 1
ATOM 1369 C CA . ARG B 1 62 ? 29.206 24.369 39.728 1.00 75.87 54 ARG B CA 1
ATOM 1370 C C . ARG B 1 62 ? 28.624 25.773 39.569 1.00 76.46 54 ARG B C 1
ATOM 1371 O O . ARG B 1 62 ? 27.755 26.004 38.726 1.00 76.75 54 ARG B O 1
ATOM 1379 N N . ARG B 1 63 ? 29.108 26.706 40.386 1.00 76.58 55 ARG B N 1
ATOM 1380 C CA . ARG B 1 63 ? 28.641 28.089 40.338 1.00 76.57 55 ARG B CA 1
ATOM 1381 C C . ARG B 1 63 ? 29.049 28.723 39.015 1.00 75.84 55 ARG B C 1
ATOM 1382 O O . ARG B 1 63 ? 28.404 29.652 38.530 1.00 75.85 55 ARG B O 1
ATOM 1390 N N . VAL B 1 64 ? 30.130 28.210 38.439 1.00 74.94 56 VAL B N 1
ATOM 1391 C CA . VAL B 1 64 ? 30.633 28.711 37.169 1.00 73.86 56 VAL B CA 1
ATOM 1392 C C . VAL B 1 64 ? 29.831 28.116 36.017 1.00 72.70 56 VAL B C 1
ATOM 1393 O O . VAL B 1 64 ? 29.711 28.721 34.952 1.00 72.82 56 VAL B O 1
ATOM 1397 N N . ASP B 1 65 ? 29.282 26.927 36.241 1.00 70.79 57 ASP B N 1
ATOM 1398 C CA . ASP B 1 65 ? 28.488 26.242 35.227 1.00 69.15 57 ASP B CA 1
ATOM 1399 C C . ASP B 1 65 ? 27.040 26.718 35.253 1.00 67.40 57 ASP B C 1
ATOM 1400 O O . ASP B 1 65 ? 26.139 26.015 34.791 1.00 67.98 57 ASP B O 1
ATOM 1405 N N . LYS B 1 66 ? 26.821 27.910 35.797 1.00 64.90 58 LYS B N 1
ATOM 1406 C CA . LYS B 1 66 ? 25.477 28.471 35.882 1.00 62.35 58 LYS B CA 1
ATOM 1407 C C . LYS B 1 66 ? 25.005 28.975 34.522 1.00 59.78 58 LYS B C 1
ATOM 1408 O O . LYS B 1 66 ? 23.824 28.869 34.188 1.00 59.81 58 LYS B O 1
ATOM 1414 N N . HIS B 1 67 ? 25.930 29.519 33.736 1.00 56.11 59 HIS B N 1
ATOM 1415 C CA . HIS B 1 67 ? 25.591 30.027 32.411 1.00 52.19 59 HIS B CA 1
ATOM 1416 C C . HIS B 1 67 ? 25.260 28.881 31.468 1.00 48.24 59 HIS B C 1
ATOM 1417 O O . HIS B 1 67 ? 24.856 29.101 30.325 1.00 48.43 59 HIS B O 1
ATOM 1424 N N . ALA B 1 68 ? 25.426 27.655 31.952 1.00 42.60 60 ALA B N 1
ATOM 1425 C CA . ALA B 1 68 ? 25.152 26.481 31.140 1.00 36.62 60 ALA B CA 1
ATOM 1426 C C . ALA B 1 68 ? 23.996 25.640 31.675 1.00 32.28 60 ALA B C 1
ATOM 1427 O O . ALA B 1 68 ? 23.793 24.515 31.224 1.00 30.19 60 ALA B O 1
ATOM 1429 N N . LYS B 1 69 ? 23.239 26.179 32.627 1.00 26.69 61 LYS B N 1
ATOM 1430 C CA . LYS B 1 69 ? 22.110 25.444 33.189 1.00 25.18 61 LYS B CA 1
ATOM 1431 C C . LYS B 1 69 ? 21.119 25.057 32.099 1.00 21.87 61 LYS B C 1
ATOM 1432 O O . LYS B 1 69 ? 20.690 23.906 32.018 1.00 19.98 61 LYS B O 1
ATOM 1438 N N . GLY B 1 70 ? 20.754 26.028 31.268 1.00 20.17 62 GLY B N 1
ATOM 1439 C CA . GLY B 1 70 ? 19.813 25.769 30.194 1.00 20.42 62 GLY B CA 1
ATOM 1440 C C . GLY B 1 70 ? 20.320 24.687 29.261 1.00 20.36 62 GLY B C 1
ATOM 1441 O O . GLY B 1 70 ? 19.584 23.765 28.915 1.00 18.32 62 GLY B O 1
ATOM 1442 N N . ASP B 1 71 ? 21.585 24.796 28.858 1.00 19.45 63 ASP B N 1
ATOM 1443 C CA . ASP B 1 71 ? 22.185 23.818 27.964 1.00 19.36 63 ASP B CA 1
ATOM 1444 C C . ASP B 1 71 ? 22.278 22.429 28.612 1.00 18.67 63 ASP B C 1
ATOM 1445 O O . ASP B 1 71 ? 22.103 21.413 27.937 1.00 16.79 63 ASP B O 1
ATOM 1450 N N . TYR B 1 72 ? 22.541 22.389 29.917 1.00 17.32 64 TYR B N 1
ATOM 1451 C CA . TYR B 1 72 ? 22.641 21.123 30.646 1.00 18.61 64 TYR B CA 1
ATOM 1452 C C . TYR B 1 72 ? 21.293 20.402 30.652 1.00 16.91 64 TYR B C 1
ATOM 1453 O O . TYR B 1 72 ? 21.223 19.190 30.430 1.00 18.12 64 TYR B O 1
ATOM 1462 N N . ALA B 1 73 ? 20.225 21.148 30.910 1.00 16.14 65 ALA B N 1
ATOM 1463 C CA . ALA B 1 73 ? 18.881 20.576 30.935 1.00 17.07 65 ALA B CA 1
ATOM 1464 C C . ALA B 1 73 ? 18.555 19.968 29.574 1.00 17.46 65 ALA B C 1
ATOM 1465 O O . ALA B 1 73 ? 18.009 18.864 29.487 1.00 16.16 65 ALA B O 1
ATOM 1467 N N . GLU B 1 74 ? 18.898 20.701 28.518 1.00 17.75 66 GLU B N 1
ATOM 1468 C CA . GLU B 1 74 ? 18.669 20.258 27.140 1.00 19.18 66 GLU B CA 1
ATOM 1469 C C . GLU B 1 74 ? 19.430 18.981 26.815 1.00 16.95 66 GLU B C 1
ATOM 1470 O O . GLU B 1 74 ? 18.880 18.049 26.228 1.00 16.66 66 GLU B O 1
ATOM 1476 N N . ALA B 1 75 ? 20.704 18.962 27.183 1.00 17.22 67 ALA B N 1
ATOM 1477 C CA . ALA B 1 75 ? 21.555 17.813 26.938 1.00 18.31 67 ALA B CA 1
ATOM 1478 C C . ALA B 1 75 ? 21.009 16.572 27.641 1.00 16.83 67 ALA B C 1
ATOM 1479 O O . ALA B 1 75 ? 21.097 15.473 27.104 1.00 21.10 67 ALA B O 1
ATOM 1481 N N . LEU B 1 76 ? 20.429 16.748 28.829 1.00 18.42 68 LEU B N 1
ATOM 1482 C CA . LEU B 1 76 ? 19.861 15.620 29.580 1.00 17.92 68 LEU B CA 1
ATOM 1483 C C . LEU B 1 76 ? 18.711 14.980 28.807 1.00 18.13 68 LEU B C 1
ATOM 1484 O O . LEU B 1 76 ? 18.626 13.753 28.691 1.00 17.54 68 LEU B O 1
ATOM 1489 N N . ILE B 1 77 ? 17.825 15.820 28.283 1.00 16.76 69 ILE B N 1
ATOM 1490 C CA . ILE B 1 77 ? 16.674 15.348 27.517 1.00 15.77 69 ILE B CA 1
ATOM 1491 C C . ILE B 1 77 ? 17.132 14.554 26.298 1.00 16.22 69 ILE B C 1
ATOM 1492 O O . ILE B 1 77 ? 16.600 13.475 25.999 1.00 15.52 69 ILE B O 1
ATOM 1497 N N . ALA B 1 78 ? 18.125 15.096 25.598 1.00 15.39 70 ALA B N 1
ATOM 1498 C CA . ALA B 1 78 ? 18.681 14.459 24.411 1.00 14.74 70 ALA B CA 1
ATOM 1499 C C . ALA B 1 78 ? 19.299 13.111 24.774 1.00 15.30 70 ALA B C 1
ATOM 1500 O O . ALA B 1 78 ? 19.087 12.114 24.083 1.00 15.27 70 ALA B O 1
ATOM 1502 N N . LYS B 1 79 ? 20.068 13.085 25.853 1.00 14.76 71 LYS B N 1
ATOM 1503 C CA . LYS B 1 79 ? 20.696 11.840 26.275 1.00 17.71 71 LYS B CA 1
ATOM 1504 C C . LYS B 1 79 ? 19.637 10.773 26.535 1.00 16.30 71 LYS B C 1
ATOM 1505 O O . LYS B 1 79 ? 19.751 9.655 26.044 1.00 19.03 71 LYS B O 1
ATOM 1511 N N . ALA B 1 80 ? 18.595 11.123 27.284 1.00 18.28 72 ALA B N 1
ATOM 1512 C CA . ALA B 1 80 ? 17.533 10.169 27.597 1.00 19.20 72 ALA B CA 1
ATOM 1513 C C . ALA B 1 80 ? 16.813 9.645 26.356 1.00 20.09 72 ALA B C 1
ATOM 1514 O O . ALA B 1 80 ? 16.531 8.446 26.249 1.00 19.05 72 ALA B O 1
ATOM 1516 N N . TRP B 1 81 ? 16.494 10.549 25.432 1.00 19.57 73 TRP B N 1
ATOM 1517 C CA . TRP B 1 81 ? 15.806 10.179 24.198 1.00 17.36 73 TRP B CA 1
ATOM 1518 C C . TRP B 1 81 ? 16.711 9.329 23.313 1.00 17.57 73 TRP B C 1
ATOM 1519 O O . TRP B 1 81 ? 16.280 8.318 22.761 1.00 15.88 73 TRP B O 1
ATOM 1530 N N . LEU B 1 82 ? 17.963 9.746 23.167 1.00 17.01 74 LEU B N 1
ATOM 1531 C CA . LEU B 1 82 ? 18.901 9.001 22.335 1.00 18.58 74 LEU B CA 1
ATOM 1532 C C . LEU B 1 82 ? 19.115 7.584 22.853 1.00 18.92 74 LEU B C 1
ATOM 1533 O O . LEU B 1 82 ? 19.233 6.650 22.063 1.00 21.48 74 LEU B O 1
ATOM 1538 N N . MET B 1 83 ? 19.159 7.433 24.175 1.00 20.40 75 MET B N 1
ATOM 1539 C CA . MET B 1 83 ? 19.363 6.128 24.808 1.00 22.04 75 MET B CA 1
ATOM 1540 C C . MET B 1 83 ? 18.121 5.247 24.731 1.00 23.02 75 MET B C 1
ATOM 1541 O O . MET B 1 83 ? 18.190 4.040 24.980 1.00 23.82 75 MET B O 1
ATOM 1546 N N . GLY B 1 84 ? 16.989 5.857 24.395 1.00 22.52 76 GLY B N 1
ATOM 1547 C CA . GLY B 1 84 ? 15.740 5.123 24.290 1.00 21.59 76 GLY B CA 1
ATOM 1548 C C . GLY B 1 84 ? 15.028 4.991 25.624 1.00 22.36 76 GLY B C 1
ATOM 1549 O O . GLY B 1 84 ? 14.201 4.096 25.810 1.00 24.57 76 GLY B O 1
ATOM 1550 N N . LEU B 1 85 ? 15.340 5.884 26.557 1.00 19.86 77 LEU B N 1
ATOM 1551 C CA . LEU B 1 85 ? 14.726 5.845 27.877 1.00 21.31 77 LEU B CA 1
ATOM 1552 C C . LEU B 1 85 ? 13.328 6.466 27.916 1.00 22.19 77 LEU B C 1
ATOM 1553 O O . LEU B 1 85 ? 12.573 6.251 28.867 1.00 22.95 77 LEU B O 1
ATOM 1558 N N . ILE B 1 86 ? 12.973 7.220 26.879 1.00 20.46 78 ILE B N 1
ATOM 1559 C CA . ILE B 1 86 ? 11.656 7.855 26.824 1.00 22.91 78 ILE B CA 1
ATOM 1560 C C . ILE B 1 86 ? 11.211 8.087 25.375 1.00 20.09 78 ILE B C 1
ATOM 1561 O O . ILE B 1 86 ? 12.024 8.418 24.524 1.00 20.59 78 ILE B O 1
ATOM 1566 N N . SER B 1 87 ? 9.926 7.894 25.091 1.00 20.93 79 SER B N 1
ATOM 1567 C CA . SER B 1 87 ? 9.422 8.090 23.733 1.00 21.41 79 SER B CA 1
ATOM 1568 C C . SER B 1 87 ? 8.875 9.497 23.527 1.00 22.49 79 SER B C 1
ATOM 1569 O O . SER B 1 87 ? 8.620 10.229 24.488 1.00 19.74 79 SER B O 1
ATOM 1572 N N . GLU B 1 88 ? 8.681 9.850 22.261 1.00 22.02 80 GLU B N 1
ATOM 1573 C CA . GLU B 1 88 ? 8.135 11.151 21.888 1.00 25.31 80 GLU B CA 1
ATOM 1574 C C . GLU B 1 88 ? 6.770 11.330 22.556 1.00 24.53 80 GLU B C 1
ATOM 1575 O O . GLU B 1 88 ? 6.512 12.338 23.214 1.00 20.86 80 GLU B O 1
ATOM 1581 N N . ARG B 1 89 ? 5.912 10.329 22.374 1.00 23.88 81 ARG B N 1
ATOM 1582 C CA . ARG B 1 89 ? 4.559 10.324 22.916 1.00 24.48 81 ARG B CA 1
ATOM 1583 C C . ARG B 1 89 ? 4.515 10.586 24.422 1.00 23.31 81 ARG B C 1
ATOM 1584 O O . ARG B 1 89 ? 3.741 11.421 24.892 1.00 22.00 81 ARG B O 1
ATOM 1592 N N . GLU B 1 90 ? 5.342 9.875 25.182 1.00 21.74 82 GLU B N 1
ATOM 1593 C CA . GLU B 1 90 ? 5.352 10.053 26.630 1.00 21.49 82 GLU B CA 1
ATOM 1594 C C . GLU B 1 90 ? 5.861 11.431 27.042 1.00 20.37 82 GLU B C 1
ATOM 1595 O O . GLU B 1 90 ? 5.344 12.037 27.983 1.00 17.22 82 GLU B O 1
ATOM 1601 N N . ALA B 1 91 ? 6.867 11.937 26.336 1.00 19.99 83 ALA B N 1
ATOM 1602 C CA . ALA B 1 91 ? 7.401 13.252 26.659 1.00 19.74 83 ALA B CA 1
ATOM 1603 C C . ALA B 1 91 ? 6.349 14.330 26.378 1.00 18.84 83 ALA B C 1
ATOM 1604 O O . ALA B 1 91 ? 6.210 15.282 27.146 1.00 17.68 83 ALA B O 1
ATOM 1606 N N . VAL B 1 92 ? 5.610 14.175 25.281 1.00 17.42 84 VAL B N 1
ATOM 1607 C CA . VAL B 1 92 ? 4.577 15.145 24.906 1.00 18.10 84 VAL B CA 1
ATOM 1608 C C . VAL B 1 92 ? 3.457 15.188 25.944 1.00 18.53 84 VAL B C 1
ATOM 1609 O O . VAL B 1 92 ? 2.950 16.259 26.281 1.00 17.76 84 VAL B O 1
ATOM 1613 N N . GLU B 1 93 ? 3.083 14.020 26.454 1.00 18.36 85 GLU B N 1
ATOM 1614 C CA . GLU B 1 93 ? 2.028 13.927 27.459 1.00 19.16 85 GLU B CA 1
ATOM 1615 C C . GLU B 1 93 ? 2.430 14.581 28.778 1.00 16.74 85 GLU B C 1
ATOM 1616 O O . GLU B 1 93 ? 1.611 15.241 29.420 1.00 18.18 85 GLU B O 1
ATOM 1622 N N . ILE B 1 94 ? 3.687 14.396 29.181 1.00 14.53 86 ILE B N 1
ATOM 1623 C CA . ILE B 1 94 ? 4.190 14.990 30.425 1.00 14.98 86 ILE B CA 1
ATOM 1624 C C . ILE B 1 94 ? 4.133 16.517 30.323 1.00 15.96 86 ILE B C 1
ATOM 1625 O O . ILE B 1 94 ? 3.675 17.196 31.245 1.00 16.51 86 ILE B O 1
ATOM 1630 N N . ILE B 1 95 ? 4.574 17.052 29.190 1.00 15.68 87 ILE B N 1
ATOM 1631 C CA . ILE B 1 95 ? 4.556 18.498 28.978 1.00 15.99 87 ILE B CA 1
ATOM 1632 C C . ILE B 1 95 ? 3.120 19.041 29.015 1.00 16.65 87 ILE B C 1
ATOM 1633 O O . ILE B 1 95 ? 2.809 19.933 29.806 1.00 16.38 87 ILE B O 1
ATOM 1638 N N . LYS B 1 96 ? 2.243 18.498 28.175 1.00 18.53 88 LYS B N 1
ATOM 1639 C CA . LYS B 1 96 ? 0.854 18.963 28.133 1.00 23.22 88 LYS B CA 1
ATOM 1640 C C . LYS B 1 96 ? 0.149 18.997 29.487 1.00 24.65 88 LYS B C 1
ATOM 1641 O O . LYS B 1 96 ? -0.555 19.958 29.800 1.00 26.87 88 LYS B O 1
ATOM 1647 N N . LYS B 1 97 ? 0.320 17.946 30.284 1.00 25.32 89 LYS B N 1
ATOM 1648 C CA . LYS B 1 97 ? -0.324 17.887 31.592 1.00 25.81 89 LYS B CA 1
ATOM 1649 C C . LYS B 1 97 ? 0.100 19.027 32.498 1.00 25.20 89 LYS B C 1
ATOM 1650 O O . LYS B 1 97 ? -0.572 19.333 33.484 1.00 24.44 89 LYS B O 1
ATOM 1656 N N . ASN B 1 98 ? 1.212 19.665 32.164 1.00 24.41 90 ASN B N 1
ATOM 1657 C CA . ASN B 1 98 ? 1.706 20.757 32.987 1.00 25.71 90 ASN B CA 1
ATOM 1658 C C . ASN B 1 98 ? 1.718 22.116 32.285 1.00 24.98 90 ASN B C 1
ATOM 1659 O O . ASN B 1 98 ? 2.361 23.054 32.755 1.00 25.18 90 ASN B O 1
ATOM 1664 N N . LEU B 1 99 ? 0.996 22.220 31.170 1.00 23.59 91 LEU B N 1
ATOM 1665 C CA . LEU B 1 99 ? 0.902 23.480 30.437 1.00 24.16 91 LEU B CA 1
ATOM 1666 C C . LEU B 1 99 ? -0.202 24.330 31.037 1.00 26.86 91 LEU B C 1
ATOM 1667 O O . LEU B 1 99 ? -1.185 23.809 31.569 1.00 24.96 91 LEU B O 1
ATOM 1672 N N . TYR B 1 100 ? -0.031 25.644 30.947 1.00 28.32 92 TYR B N 1
ATOM 1673 C CA . TYR B 1 100 ? -1.017 26.589 31.456 1.00 30.56 92 TYR B CA 1
ATOM 1674 C C . TYR B 1 100 ? -1.171 27.728 30.459 1.00 29.47 92 TYR B C 1
ATOM 1675 O O . TYR B 1 100 ? -0.325 27.920 29.587 1.00 26.63 92 TYR B O 1
ATOM 1684 N N . PRO B 1 101 ? -2.259 28.500 30.572 1.00 28.54 93 PRO B N 1
ATOM 1685 C CA . PRO B 1 101 ? -2.455 29.610 29.641 1.00 28.63 93 PRO B CA 1
ATOM 1686 C C . PRO B 1 101 ? -1.356 30.675 29.714 1.00 27.09 93 PRO B C 1
ATOM 1687 O O . PRO B 1 101 ? -1.112 31.371 28.732 1.00 27.28 93 PRO B O 1
ATOM 1691 N N . GLU B 1 102 ? -0.686 30.789 30.862 1.00 27.46 94 GLU B N 1
ATOM 1692 C CA . GLU B 1 102 ? 0.388 31.778 31.030 1.00 28.08 94 GLU B CA 1
ATOM 1693 C C . GLU B 1 102 ? 1.474 31.564 29.975 1.00 26.99 94 GLU B C 1
ATOM 1694 O O . GLU B 1 102 ? 2.286 32.450 29.706 1.00 26.22 94 GLU B O 1
ATOM 1700 N N . VAL B 1 103 ? 1.478 30.371 29.392 1.00 26.85 95 VAL B N 1
ATOM 1701 C CA . VAL B 1 103 ? 2.430 29.998 28.358 1.00 26.86 95 VAL B CA 1
ATOM 1702 C C . VAL B 1 103 ? 2.199 30.842 27.106 1.00 28.55 95 VAL B C 1
ATOM 1703 O O . VAL B 1 103 ? 3.100 31.012 26.283 1.00 27.77 95 VAL B O 1
ATOM 1707 N N . LEU B 1 104 ? 0.990 31.380 26.980 1.00 28.96 96 LEU B N 1
ATOM 1708 C CA . LEU B 1 104 ? 0.628 32.203 25.832 1.00 31.33 96 LEU B CA 1
ATOM 1709 C C . LEU B 1 104 ? 0.895 33.681 26.098 1.00 32.38 96 LEU B C 1
ATOM 1710 O O . LEU B 1 104 ? 0.832 34.499 25.184 1.00 33.96 96 LEU B O 1
ATOM 1715 N N . ASP B 1 105 ? 1.186 34.019 27.352 1.00 32.25 97 ASP B N 1
ATOM 1716 C CA . ASP B 1 105 ? 1.460 35.404 27.724 1.00 31.37 97 ASP B CA 1
ATOM 1717 C C . ASP B 1 105 ? 2.954 35.683 27.613 1.00 29.32 97 ASP B C 1
ATOM 1718 O O . ASP B 1 105 ? 3.759 35.087 28.328 1.00 28.09 97 ASP B O 1
ATOM 1723 N N . PHE B 1 106 ? 3.323 36.606 26.730 1.00 28.50 98 PHE B N 1
ATOM 1724 C CA . PHE B 1 106 ? 4.729 36.927 26.521 1.00 28.18 98 PHE B CA 1
ATOM 1725 C C . PHE B 1 106 ? 5.445 37.397 27.785 1.00 26.67 98 PHE B C 1
ATOM 1726 O O . PHE B 1 106 ? 6.647 37.189 27.929 1.00 25.58 98 PHE B O 1
ATOM 1734 N N . SER B 1 107 ? 4.714 38.019 28.703 1.00 25.67 99 SER B N 1
ATOM 1735 C CA . SER B 1 107 ? 5.338 38.517 29.925 1.00 26.98 99 SER B CA 1
ATOM 1736 C C . SER B 1 107 ? 5.480 37.474 31.031 1.00 26.18 99 SER B C 1
ATOM 1737 O O . SER B 1 107 ? 6.180 37.705 32.016 1.00 24.23 99 SER B O 1
ATOM 1740 N N . LYS B 1 108 ? 4.835 36.322 30.865 1.00 26.56 100 LYS B N 1
ATOM 1741 C CA . LYS B 1 108 ? 4.906 35.264 31.876 1.00 27.50 100 LYS B CA 1
ATOM 1742 C C . LYS B 1 108 ? 5.317 33.901 31.307 1.00 26.41 100 LYS B C 1
ATOM 1743 O O . LYS B 1 108 ? 5.469 32.930 32.053 1.00 26.58 100 LYS B O 1
ATOM 1749 N N . LYS B 1 109 ? 5.507 33.840 29.992 1.00 25.54 101 LYS B N 1
ATOM 1750 C CA . LYS B 1 109 ? 5.875 32.598 29.313 1.00 26.40 101 LYS B CA 1
ATOM 1751 C C . LYS B 1 109 ? 7.193 31.985 29.786 1.00 25.16 101 LYS B C 1
ATOM 1752 O O . LYS B 1 109 ? 7.334 30.762 29.841 1.00 21.85 101 LYS B O 1
ATOM 1758 N N . LYS B 1 110 ? 8.149 32.841 30.127 1.00 24.93 102 LYS B N 1
ATOM 1759 C CA . LYS B 1 110 ? 9.460 32.402 30.585 1.00 25.05 102 LYS B CA 1
ATOM 1760 C C . LYS B 1 110 ? 9.345 31.458 31.779 1.00 23.64 102 LYS B C 1
ATOM 1761 O O . LYS B 1 110 ? 9.880 30.351 31.759 1.00 20.16 102 LYS B O 1
ATOM 1767 N N . GLU B 1 111 ? 8.639 31.897 32.817 1.00 23.25 103 GLU B N 1
ATOM 1768 C CA . GLU B 1 111 ? 8.450 31.079 34.015 1.00 21.87 103 GLU B CA 1
ATOM 1769 C C . GLU B 1 111 ? 7.470 29.933 33.758 1.00 19.45 103 GLU B C 1
ATOM 1770 O O . GLU B 1 111 ? 7.635 28.833 34.285 1.00 19.04 103 GLU B O 1
ATOM 1776 N N . ALA B 1 112 ? 6.450 30.203 32.952 1.00 19.07 104 ALA B N 1
ATOM 1777 C CA . ALA B 1 112 ? 5.429 29.208 32.634 1.00 19.46 104 ALA B CA 1
ATOM 1778 C C . ALA B 1 112 ? 5.979 27.990 31.903 1.00 18.55 104 ALA B C 1
ATOM 1779 O O . ALA B 1 112 ? 5.593 26.856 32.197 1.00 17.01 104 ALA B O 1
ATOM 1781 N N . ILE B 1 113 ? 6.868 28.219 30.943 1.00 17.99 105 ILE B N 1
ATOM 1782 C CA . ILE B 1 113 ? 7.449 27.111 30.192 1.00 16.29 105 ILE B CA 1
ATOM 1783 C C . ILE B 1 113 ? 8.384 26.319 31.106 1.00 16.23 105 ILE B C 1
ATOM 1784 O O . ILE B 1 113 ? 8.453 25.089 31.030 1.00 15.20 105 ILE B O 1
ATOM 1789 N N . GLY B 1 114 ? 9.068 27.026 32.000 1.00 13.92 106 GLY B N 1
ATOM 1790 C CA . GLY B 1 114 ? 9.966 26.360 32.929 1.00 17.44 106 GLY B CA 1
ATOM 1791 C C . GLY B 1 114 ? 9.185 25.438 33.852 1.00 18.12 106 GLY B C 1
ATOM 1792 O O . GLY B 1 114 ? 9.656 24.363 34.218 1.00 18.11 106 GLY B O 1
ATOM 1793 N N . ARG B 1 115 ? 7.985 25.874 34.233 1.00 20.00 107 ARG B N 1
ATOM 1794 C CA . ARG B 1 115 ? 7.101 25.101 35.106 1.00 21.21 107 ARG B CA 1
ATOM 1795 C C . ARG B 1 115 ? 6.583 23.850 34.406 1.00 19.99 107 ARG B C 1
ATOM 1796 O O . ARG B 1 115 ? 6.381 22.807 35.031 1.00 19.30 107 ARG B O 1
ATOM 1804 N N 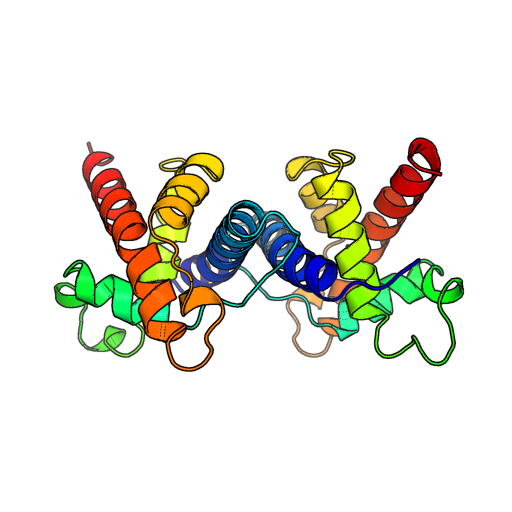. ALA B 1 116 ? 6.353 23.962 33.103 1.00 19.22 108 ALA B N 1
ATOM 1805 C CA . ALA B 1 116 ? 5.843 22.836 32.336 1.00 18.40 108 ALA B CA 1
ATOM 1806 C C . ALA B 1 116 ? 6.908 21.782 32.067 1.00 18.41 108 ALA B C 1
ATOM 1807 O O . ALA B 1 116 ? 6.594 20.599 31.940 1.00 18.57 108 ALA B O 1
ATOM 1809 N N . LEU B 1 117 ? 8.165 22.207 31.984 1.00 16.81 109 LEU B N 1
ATOM 1810 C CA . LEU B 1 117 ? 9.258 21.283 31.705 1.00 17.30 109 LEU B CA 1
ATOM 1811 C C . LEU B 1 117 ? 9.896 20.644 32.932 1.00 17.40 109 LEU B C 1
ATOM 1812 O O . LEU B 1 117 ? 10.572 19.622 32.821 1.00 15.77 109 LEU B O 1
ATOM 1817 N N . ALA B 1 118 ? 9.683 21.246 34.098 1.00 18.47 110 ALA B N 1
ATOM 1818 C CA . ALA B 1 118 ? 10.250 20.725 35.336 1.00 20.62 110 ALA B CA 1
ATOM 1819 C C . ALA B 1 118 ? 9.940 19.238 35.551 1.00 19.62 110 ALA B C 1
ATOM 1820 O O . ALA B 1 118 ? 10.850 18.441 35.780 1.00 19.22 110 ALA B O 1
ATOM 1822 N N . PRO B 1 119 ? 8.653 18.848 35.472 1.00 19.70 111 PRO B N 1
ATOM 1823 C CA . PRO B 1 119 ? 8.251 17.448 35.665 1.00 19.65 111 PRO B CA 1
ATOM 1824 C C . PRO B 1 119 ? 8.929 16.492 34.689 1.00 19.22 111 PRO B C 1
ATOM 1825 O O . PRO B 1 119 ? 9.260 15.359 35.048 1.00 18.61 111 PRO B O 1
ATOM 1829 N N . LEU B 1 120 ? 9.129 16.942 33.453 1.00 16.61 112 LEU B N 1
ATOM 1830 C CA . LEU B 1 120 ? 9.779 16.102 32.458 1.00 17.19 112 LEU B CA 1
ATOM 1831 C C . LEU B 1 120 ? 11.227 15.863 32.876 1.00 18.05 112 LEU B C 1
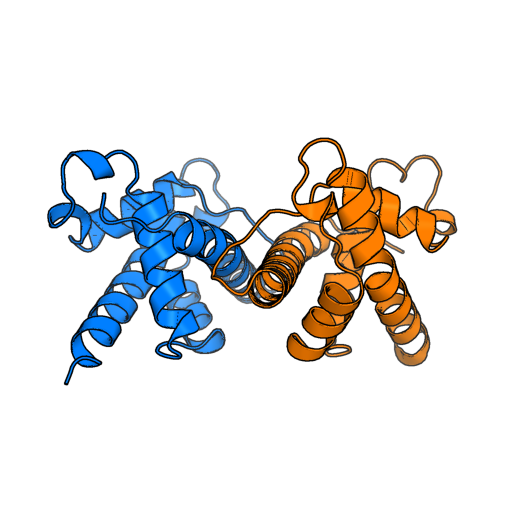ATOM 1832 O O . LEU B 1 120 ? 11.718 14.734 32.819 1.00 17.24 112 LEU B O 1
ATOM 1837 N N . LEU B 1 121 ? 11.911 16.920 33.309 1.00 18.01 113 LEU B N 1
ATOM 1838 C CA . LEU B 1 121 ? 13.303 16.772 33.737 1.00 20.52 113 LEU B CA 1
ATOM 1839 C C . LEU B 1 121 ? 13.435 15.817 34.926 1.00 20.88 113 LEU B C 1
ATOM 1840 O O . LEU B 1 121 ? 14.425 15.098 35.042 1.00 21.75 113 LEU B O 1
ATOM 1845 N N . VAL B 1 122 ? 12.441 15.820 35.808 1.00 21.87 114 VAL B N 1
ATOM 1846 C CA . VAL B 1 122 ? 12.467 14.952 36.980 1.00 22.93 114 VAL B CA 1
ATOM 1847 C C . VAL B 1 122 ? 12.437 13.490 36.558 1.00 21.16 114 VAL B C 1
ATOM 1848 O O . VAL B 1 122 ? 13.232 12.686 37.034 1.00 21.18 114 VAL B O 1
ATOM 1852 N N . ILE B 1 123 ? 11.515 13.157 35.663 1.00 21.39 115 ILE B N 1
ATOM 1853 C CA . ILE B 1 123 ? 11.369 11.793 35.172 1.00 23.07 115 ILE B CA 1
ATOM 1854 C C . ILE B 1 123 ? 12.626 11.340 34.437 1.00 24.80 115 ILE B C 1
ATOM 1855 O O . ILE B 1 123 ? 13.173 10.272 34.721 1.00 24.93 115 ILE B O 1
ATOM 1860 N N . ILE B 1 124 ? 13.086 12.158 33.497 1.00 23.98 116 ILE B N 1
ATOM 1861 C CA . ILE B 1 124 ? 14.283 11.847 32.724 1.00 25.36 116 ILE B CA 1
ATOM 1862 C C . ILE B 1 124 ? 15.475 11.599 33.644 1.00 26.43 116 ILE B C 1
ATOM 1863 O O . ILE B 1 124 ? 16.197 10.612 33.489 1.00 22.76 116 ILE B O 1
ATOM 1868 N N . SER B 1 125 ? 15.665 12.508 34.597 1.00 27.60 117 SER B N 1
ATOM 1869 C CA . SER B 1 125 ? 16.755 12.426 35.562 1.00 31.18 117 SER B CA 1
ATOM 1870 C C . SER B 1 125 ? 16.707 11.116 36.340 1.00 31.93 117 SER B C 1
ATOM 1871 O O . SER B 1 125 ? 17.737 10.494 36.585 1.00 31.90 117 SER B O 1
ATOM 1874 N N . GLU B 1 126 ? 15.506 10.703 36.731 1.00 33.33 118 GLU B N 1
ATOM 1875 C CA . GLU B 1 126 ? 15.348 9.468 37.483 1.00 36.74 118 GLU B CA 1
ATOM 1876 C C . GLU B 1 126 ? 15.660 8.251 36.623 1.00 37.52 118 GLU B C 1
ATOM 1877 O O . GLU B 1 126 ? 16.230 7.275 37.105 1.00 37.74 118 GLU B O 1
ATOM 1883 N N . ARG B 1 127 ? 15.295 8.310 35.347 1.00 37.75 119 ARG B N 1
ATOM 1884 C CA . ARG B 1 127 ? 15.547 7.192 34.445 1.00 39.26 119 ARG B CA 1
ATOM 1885 C C . ARG B 1 127 ? 17.018 7.090 34.055 1.00 41.26 119 ARG B C 1
ATOM 1886 O O . ARG B 1 127 ? 17.514 6.004 33.757 1.00 40.96 119 ARG B O 1
ATOM 1894 N N . LEU B 1 128 ? 17.713 8.223 34.067 1.00 43.77 120 LEU B N 1
ATOM 1895 C CA . LEU B 1 128 ? 19.130 8.257 33.723 1.00 46.52 120 LEU B CA 1
ATOM 1896 C C . LEU B 1 128 ? 19.970 7.650 34.845 1.00 49.99 120 LEU B C 1
ATOM 1897 O O . LEU B 1 128 ? 21.065 7.140 34.609 1.00 48.54 120 LEU B O 1
ATOM 1902 N N . TYR B 1 129 ? 19.446 7.715 36.065 1.00 54.11 121 TYR B N 1
ATOM 1903 C CA . TYR B 1 129 ? 20.130 7.169 37.231 1.00 58.77 121 TYR B CA 1
ATOM 1904 C C . TYR B 1 129 ? 19.668 5.739 37.506 1.00 60.95 121 TYR B C 1
ATOM 1905 O O . TYR B 1 129 ? 20.479 4.860 37.801 1.00 61.54 121 TYR B O 1
ATOM 1914 N N . SER B 1 130 ? 18.362 5.512 37.402 1.00 63.36 122 SER B N 1
ATOM 1915 C CA . SER B 1 130 ? 17.788 4.192 37.644 1.00 65.76 122 SER B CA 1
ATOM 1916 C C . SER B 1 130 ? 18.196 3.182 36.578 1.00 67.47 122 SER B C 1
ATOM 1917 O O . SER B 1 130 ? 17.833 2.008 36.655 1.00 67.49 122 SER B O 1
ATOM 1920 N N . SER B 1 131 ? 18.949 3.639 35.583 1.00 69.58 123 SER B N 1
ATOM 1921 C CA . SER B 1 131 ? 19.400 2.762 34.508 1.00 71.74 123 SER B CA 1
ATOM 1922 C C . SER B 1 131 ? 20.910 2.866 34.313 1.00 73.23 123 SER B C 1
ATOM 1923 O O . SER B 1 131 ? 21.653 1.947 34.661 1.00 73.59 123 SER B O 1
ATOM 1926 N N . GLN B 1 132 ? 21.357 3.989 33.759 1.00 74.79 124 GLN B N 1
ATOM 1927 C CA . GLN B 1 132 ? 22.778 4.214 33.517 1.00 76.29 124 GLN B CA 1
ATOM 1928 C C . GLN B 1 132 ? 23.520 4.405 34.837 1.00 76.91 124 GLN B C 1
ATOM 1929 O O . GLN B 1 132 ? 24.696 4.060 34.956 1.00 77.05 124 GLN B O 1
ATOM 1935 N N . VAL B 1 133 ? 22.820 4.959 35.823 1.00 77.86 125 VAL B N 1
ATOM 1936 C CA . VAL B 1 133 ? 23.389 5.197 37.146 1.00 78.63 125 VAL B CA 1
ATOM 1937 C C . VAL B 1 133 ? 24.637 6.075 37.063 1.00 78.79 125 VAL B C 1
ATOM 1938 O O . VAL B 1 133 ? 24.945 6.556 35.952 1.00 79.18 125 VAL B O 1
#

Foldseek 3Di:
DPFDQVLLVQLQVLVQVLLQVLVCVLVVHRDGDRQDLLLQLLLCVVLPVLVVDDPVCNVPSSSVSSSLNSVCVVVVVDDSVRLSVQLNVQADPCCVPPVCNSPRSSRSCNVVSVSSVVSVVVVDD/DDQDQVLLVVLQVLVQVLLQVLVCVLVVHRDGDGQDLLLQLLLCVVLPVCVPDDPVCSVCSSSRSSSLNSVCVVVVVDDSVRLSVQLNVQADCLCVPPVRVSNRSSRSCNSVSNSSVCSCVVPVD

Secondary structure (DSSP, 8-state):
----HHHHHHHHHHHHHHHHHHHHHHHTS----PPPHHHHHHHHHHHTGGGG--GGGTT-HHHHHHHHHHHHHHTTSS-HHHHHHHHHTT--GGGG-TTTHHHHHHHHHHHHHHHHHHHHHTT--/----HHHHHHHHHHHHHHHHHHHHHHHTS-------HHHHHHHHHHHTGGGSS-SGGGGGHHHHHHHHHHHHHHHTSS-HHHHHHHHHHT--GGGG-TTTHHHHHHHHHHHHHHHHHHHIIIII-

Sequence (250 aa):
SEIDKGLAKFGDSLINFLYSLALTEFLGKPTGDRVPNASLAIALELTGLSKNLRRVDKHAKGDYAEALIAKAWLMGLISEREAVEIIKKNLYPEVLDFSKKKEAIGRALAPLLVIISERLYSSQVSEIDKGLAKFGDSLINFLYSLALTEFLGKPTGDRVPNASLAIALELTGLSKNLRRVDKHAKGDYAEALIAKAWLMGLISEREAVEIIKKNLYPEVLDFSKKKEAIGRALAPLLVIISERLYSSQV

Solvent-accessible surface area: 12648 Å² total; per-residue (Å²): 91,89,22,75,158,11,22,5,101,0,0,26,5,1,0,12,3,3,0,1,16,0,7,13,84,78,47,67,113,51,17,2,30,136,12,23,95,35,0,3,20,36,0,0,77,78,43,22,28,10,162,98,11,144,207,100,4,77,191,29,48,1,53,45,0,23,9,25,2,0,104,0,51,78,141,64,40,12,60,46,193,58,3,5,54,21,0,52,156,48,10,136,89,70,8,118,56,179,93,122,43,114,90,15,1,0,127,0,0,13,39,0,0,59,51,1,10,104,81,32,146,97,63,134,204,94,147,53,74,112,19,27,0,82,0,0,37,9,1,0,11,2,3,0,0,21,0,8,20,96,75,54,69,112,41,7,1,32,91,9,45,86,38,0,0,19,34,0,0,77,74,39,29,35,18,169,71,20,173,170,104,45,76,177,22,28,0,27,8,0,8,3,20,3,0,69,0,55,75,92,61,43,12,61,64,188,63,4,8,70,19,0,50,162,37,11,115,88,76,3,100,53,190,74,110,55,121,75,8,0,0,124,0,0,13,41,0,0,62,52,2,12,108,69,12,124,97,65,88,148